Protein AF-A0A8T7AUR7-F1 (afdb_monomer)

Mean predicted aligned error: 11.09 Å

pLDDT: mean 82.65, std 18.81, range [36.84, 98.56]

Solvent-accessible surface area (backbone atoms only — not comparable to full-atom values): 12197 Å² total; per-residue (Å²): 140,86,83,81,87,82,91,83,81,82,84,88,81,82,84,83,84,85,82,80,75,78,78,76,76,76,65,77,78,70,82,73,89,80,56,56,43,88,73,95,77,74,77,69,62,75,55,56,85,79,80,75,74,42,98,52,52,41,35,62,73,36,51,54,46,54,72,27,88,85,34,69,39,46,52,40,41,44,40,88,71,46,95,90,40,87,84,54,75,25,43,64,58,56,56,70,70,45,58,90,55,70,42,17,21,46,42,43,24,39,45,24,21,40,30,9,34,77,54,65,42,33,49,31,26,42,48,17,13,52,18,28,42,48,30,18,60,74,69,64,44,65,68,41,42,52,49,17,53,51,15,42,47,38,24,55,73,77,24,44,88,29,51,44,73,48,65,92,48,94,92,48,76,72,45,76,43,57,41,44,60,55,44,51,41,52,40,65,41,10,50,84,79,68,71,34,70,56,78,52,96,68,86,73,128

Structure (mmCIF, N/CA/C/O backbone):
data_AF-A0A8T7AUR7-F1
#
_entry.id   AF-A0A8T7AUR7-F1
#
loop_
_atom_site.group_PDB
_atom_site.id
_atom_site.type_symbol
_atom_site.label_atom_id
_atom_site.label_alt_id
_atom_site.label_comp_id
_atom_site.label_asym_id
_atom_site.label_entity_id
_atom_site.label_seq_id
_atom_site.pdbx_PDB_ins_code
_atom_site.Cartn_x
_atom_site.Cartn_y
_atom_site.Cartn_z
_atom_site.occupancy
_atom_site.B_iso_or_equiv
_atom_site.auth_seq_id
_atom_site.auth_comp_id
_atom_site.auth_asym_id
_atom_site.auth_atom_id
_atom_site.pdbx_PDB_model_num
ATOM 1 N N . MET A 1 1 ? 93.039 -12.123 22.766 1.00 44.25 1 MET A N 1
ATOM 2 C CA . MET A 1 1 ? 93.072 -10.721 22.305 1.00 44.25 1 MET A CA 1
ATOM 3 C C . MET A 1 1 ? 91.759 -10.460 21.595 1.00 44.25 1 MET A C 1
ATOM 5 O O . MET A 1 1 ? 91.445 -11.161 20.645 1.00 44.25 1 MET A O 1
ATOM 9 N N . ALA A 1 2 ? 90.940 -9.590 22.174 1.00 40.03 2 ALA A N 1
ATOM 10 C CA . ALA A 1 2 ? 89.563 -9.324 21.791 1.00 40.03 2 ALA A CA 1
ATOM 11 C C . ALA A 1 2 ? 89.454 -7.909 21.220 1.00 40.03 2 ALA A C 1
ATOM 13 O O . ALA A 1 2 ? 90.001 -7.001 21.836 1.00 40.03 2 ALA A O 1
ATOM 14 N N . THR A 1 3 ? 88.697 -7.736 20.133 1.00 40.66 3 THR A N 1
ATOM 15 C CA . THR A 1 3 ? 88.066 -6.469 19.695 1.00 40.66 3 THR A CA 1
ATOM 16 C C . THR A 1 3 ? 87.130 -6.802 18.521 1.00 40.66 3 THR A C 1
ATOM 18 O O . THR A 1 3 ? 87.590 -7.223 17.471 1.00 40.66 3 THR A O 1
ATOM 21 N N . ARG A 1 4 ? 85.822 -6.981 18.755 1.00 39.09 4 ARG A N 1
ATOM 22 C CA . ARG A 1 4 ? 84.723 -5.984 18.774 1.00 39.09 4 ARG A CA 1
ATOM 23 C C . ARG A 1 4 ? 84.374 -5.374 17.406 1.00 39.09 4 ARG A C 1
ATOM 25 O O . ARG A 1 4 ? 85.155 -4.592 16.894 1.00 39.09 4 ARG A O 1
ATOM 32 N N . ASN A 1 5 ? 83.116 -5.633 17.007 1.00 39.44 5 ASN A N 1
ATOM 33 C CA . ASN A 1 5 ? 82.102 -4.697 16.484 1.00 39.44 5 ASN A CA 1
ATOM 34 C C . ASN A 1 5 ? 82.462 -3.888 15.217 1.00 39.44 5 ASN A C 1
ATOM 36 O O . ASN A 1 5 ? 83.485 -3.234 15.136 1.00 39.44 5 ASN A O 1
ATOM 40 N N . THR A 1 6 ? 81.588 -3.732 14.222 1.00 43.25 6 THR A N 1
ATOM 41 C CA . THR A 1 6 ? 80.224 -3.219 14.399 1.00 43.25 6 THR A CA 1
ATOM 42 C C . THR A 1 6 ? 79.434 -3.401 13.096 1.00 43.25 6 THR A C 1
ATOM 44 O O . THR A 1 6 ? 79.718 -2.725 12.114 1.00 43.25 6 THR A O 1
ATOM 47 N N . GLN A 1 7 ? 78.399 -4.241 13.089 1.00 43.78 7 GLN A N 1
ATOM 48 C CA . GLN A 1 7 ? 77.305 -4.120 12.121 1.00 43.78 7 GLN A CA 1
ATOM 49 C C . GLN A 1 7 ? 76.087 -3.616 12.893 1.00 43.78 7 GLN A C 1
ATOM 51 O O . GLN A 1 7 ? 75.248 -4.382 13.353 1.00 43.78 7 GLN A O 1
ATOM 56 N N . GLN A 1 8 ? 76.056 -2.302 13.128 1.00 46.59 8 GLN A N 1
ATOM 57 C CA . GLN A 1 8 ? 74.868 -1.610 13.613 1.00 46.59 8 GLN A CA 1
ATOM 58 C C . GLN A 1 8 ? 74.094 -1.066 12.418 1.00 46.59 8 GLN A C 1
ATOM 60 O O . GLN A 1 8 ? 74.515 -0.078 11.823 1.00 46.59 8 GLN A O 1
ATOM 65 N N . ARG A 1 9 ? 72.903 -1.611 12.168 1.00 42.97 9 ARG A N 1
ATOM 66 C CA . ARG A 1 9 ? 71.717 -0.776 11.955 1.00 42.97 9 ARG A CA 1
ATOM 67 C C . ARG A 1 9 ? 70.537 -1.389 12.704 1.00 42.97 9 ARG A C 1
ATOM 69 O O . ARG A 1 9 ? 70.333 -2.595 12.701 1.00 42.97 9 ARG A O 1
ATOM 76 N N . LYS A 1 10 ? 69.883 -0.510 13.455 1.00 42.94 10 LYS A N 1
ATOM 77 C CA . LYS A 1 10 ? 68.925 -0.753 14.531 1.00 42.94 10 LYS A CA 1
ATOM 78 C C . LYS A 1 10 ? 67.533 -1.081 13.965 1.00 42.94 10 LYS A C 1
ATOM 80 O O . LYS A 1 10 ? 67.092 -0.385 13.063 1.00 42.94 10 LYS A O 1
ATOM 85 N N . ASN A 1 11 ? 66.933 -2.134 14.524 1.00 42.47 11 ASN A N 1
ATOM 86 C CA . ASN A 1 11 ? 65.573 -2.350 15.058 1.00 42.47 11 ASN A CA 1
ATOM 87 C C . ASN A 1 11 ? 64.382 -1.444 14.663 1.00 42.47 11 ASN A C 1
ATOM 89 O O . ASN A 1 11 ? 64.552 -0.280 14.325 1.00 42.47 11 ASN A O 1
ATOM 93 N N . PHE A 1 12 ? 63.189 -2.001 14.949 1.00 39.59 12 PHE A N 1
ATOM 94 C CA . PHE A 1 12 ? 61.801 -1.488 14.888 1.00 39.59 12 PHE A CA 1
ATOM 95 C C . PHE A 1 12 ? 61.105 -1.796 13.547 1.00 39.59 12 PHE A C 1
ATOM 97 O O . PHE A 1 12 ? 61.653 -1.495 12.501 1.00 39.59 12 PHE A O 1
ATOM 104 N N . ALA A 1 13 ? 59.928 -2.421 13.458 1.00 36.84 13 ALA A N 1
ATOM 105 C CA . ALA A 1 13 ? 58.848 -2.696 14.407 1.00 36.84 13 ALA A CA 1
ATOM 106 C C . ALA A 1 13 ? 58.053 -3.930 13.884 1.00 36.84 13 ALA A C 1
ATOM 108 O O . ALA A 1 13 ? 58.031 -4.175 12.684 1.00 36.84 13 ALA A O 1
ATOM 109 N N . ALA A 1 14 ? 57.642 -4.866 14.742 1.00 41.53 14 ALA A N 1
ATOM 110 C CA . ALA A 1 14 ? 56.288 -4.985 15.305 1.00 41.53 14 ALA A CA 1
ATOM 111 C C . ALA A 1 14 ? 55.220 -5.568 14.345 1.00 41.53 14 ALA A C 1
ATOM 113 O O . ALA A 1 14 ? 54.896 -4.947 13.346 1.00 41.53 14 ALA A O 1
ATOM 114 N N . ILE A 1 15 ? 54.667 -6.725 14.758 1.00 45.38 15 ILE A N 1
ATOM 115 C CA . ILE A 1 15 ? 53.234 -7.112 14.740 1.00 45.38 15 ILE A CA 1
ATOM 116 C C . ILE A 1 15 ? 52.576 -7.121 13.339 1.00 45.38 15 ILE A C 1
ATOM 118 O O . ILE A 1 15 ? 52.410 -6.094 12.708 1.00 45.38 15 ILE A O 1
ATOM 122 N N . GLY A 1 16 ? 52.177 -8.251 12.753 1.00 43.00 16 GLY A N 1
ATOM 123 C CA . GLY A 1 16 ? 51.303 -9.270 13.330 1.00 43.00 16 GLY A CA 1
ATOM 124 C C . GLY A 1 16 ? 49.875 -9.088 12.792 1.00 43.00 16 GLY A C 1
ATOM 125 O O . GLY A 1 16 ? 49.163 -8.215 13.264 1.00 43.00 16 GLY A O 1
ATOM 126 N N . ILE A 1 17 ? 49.486 -9.958 11.849 1.00 47.47 17 ILE A N 1
ATOM 127 C CA . ILE A 1 17 ? 48.114 -10.261 11.385 1.00 47.47 17 ILE A CA 1
ATOM 128 C C . ILE A 1 17 ? 47.390 -9.135 10.617 1.00 47.47 17 ILE A C 1
ATOM 130 O O . ILE A 1 17 ? 46.747 -8.269 11.196 1.00 47.47 17 ILE A O 1
ATOM 134 N N . ALA A 1 18 ? 47.381 -9.246 9.284 1.00 43.88 18 ALA A N 1
ATOM 135 C CA . ALA A 1 18 ? 46.361 -8.632 8.434 1.00 43.88 18 ALA A CA 1
ATOM 136 C C . ALA A 1 18 ? 45.377 -9.726 7.985 1.00 43.88 18 ALA A C 1
ATOM 138 O O . ALA A 1 18 ? 45.603 -10.421 6.995 1.00 43.88 18 ALA A O 1
ATOM 139 N N . LEU A 1 19 ? 44.305 -9.911 8.756 1.00 47.12 19 LEU A N 1
ATOM 140 C CA . LEU A 1 19 ? 43.095 -10.600 8.311 1.00 47.12 19 LEU A CA 1
ATOM 141 C C . LEU A 1 19 ? 42.352 -9.635 7.379 1.00 47.12 19 LEU A C 1
ATOM 143 O O . LEU A 1 19 ? 41.666 -8.731 7.843 1.00 47.12 19 LEU A O 1
ATOM 147 N N . LEU A 1 20 ? 42.524 -9.797 6.066 1.00 45.78 20 LEU A N 1
ATOM 148 C CA . LEU A 1 20 ? 41.610 -9.205 5.093 1.00 45.78 20 LEU A CA 1
ATOM 149 C C . LEU A 1 20 ? 40.353 -10.070 5.057 1.00 45.78 20 LEU A C 1
ATOM 151 O O . LEU A 1 20 ? 40.276 -11.081 4.362 1.00 45.78 20 LEU A O 1
ATOM 155 N N . THR A 1 21 ? 39.379 -9.677 5.868 1.00 54.06 21 THR A N 1
ATOM 156 C CA . THR A 1 21 ? 37.997 -10.127 5.774 1.00 54.06 21 THR A CA 1
ATOM 157 C C . THR A 1 21 ? 37.486 -9.758 4.385 1.00 54.06 21 THR A C 1
ATOM 159 O O . THR A 1 21 ? 37.354 -8.579 4.055 1.00 54.06 21 THR A O 1
ATOM 162 N N . ALA A 1 22 ? 37.224 -10.762 3.550 1.00 49.53 22 ALA A N 1
ATOM 163 C CA . ALA A 1 22 ? 36.462 -10.577 2.328 1.00 49.53 22 ALA A CA 1
ATOM 164 C C . ALA A 1 22 ? 35.045 -10.154 2.733 1.00 49.53 22 ALA A C 1
ATOM 166 O O . ALA A 1 22 ? 34.242 -10.975 3.171 1.00 49.53 22 ALA A O 1
ATOM 167 N N . ILE A 1 23 ? 34.754 -8.859 2.637 1.00 57.03 23 ILE A N 1
ATOM 168 C CA . ILE A 1 23 ? 33.378 -8.377 2.641 1.00 57.03 23 ILE A CA 1
ATOM 169 C C . ILE A 1 23 ? 32.808 -8.844 1.305 1.00 57.03 23 ILE A C 1
ATOM 171 O O . ILE A 1 23 ? 33.043 -8.229 0.266 1.00 57.03 23 ILE A O 1
ATOM 175 N N . ALA A 1 24 ? 32.119 -9.983 1.322 1.00 48.81 24 ALA A N 1
ATOM 176 C CA . ALA A 1 24 ? 31.179 -10.307 0.271 1.00 48.81 24 ALA A CA 1
ATOM 177 C C . ALA A 1 24 ? 30.105 -9.220 0.329 1.00 48.81 24 ALA A C 1
ATOM 179 O O . ALA A 1 24 ? 29.212 -9.252 1.175 1.00 48.81 24 ALA A O 1
ATOM 180 N N . ILE A 1 25 ? 30.244 -8.217 -0.535 1.00 50.00 25 ILE A N 1
ATOM 181 C CA . ILE A 1 25 ? 29.136 -7.359 -0.919 1.00 50.00 25 ILE A CA 1
ATOM 182 C C . ILE A 1 25 ? 28.164 -8.320 -1.604 1.00 50.00 25 ILE A C 1
ATOM 184 O O . ILE A 1 25 ? 28.289 -8.604 -2.793 1.00 50.00 25 ILE A O 1
ATOM 188 N N . SER A 1 26 ? 27.240 -8.893 -0.835 1.00 46.28 26 SER A N 1
ATOM 189 C CA . SER A 1 26 ? 25.965 -9.316 -1.395 1.00 46.28 26 SER A CA 1
ATOM 190 C C . SER A 1 26 ? 25.278 -8.018 -1.791 1.00 46.28 26 SER A C 1
ATOM 192 O O . SER A 1 26 ? 24.540 -7.407 -1.025 1.00 46.28 26 SER A O 1
ATOM 194 N N . GLY A 1 27 ? 25.647 -7.516 -2.971 1.00 39.28 27 GLY A N 1
ATOM 195 C CA . GLY A 1 27 ? 24.818 -6.557 -3.666 1.00 39.28 27 GLY A CA 1
ATOM 196 C C . GLY A 1 27 ? 23.461 -7.222 -3.771 1.00 39.28 27 GLY A C 1
ATOM 197 O O . GLY A 1 27 ? 23.384 -8.359 -4.240 1.00 39.28 27 GLY A O 1
ATOM 198 N N . CYS A 1 28 ? 22.454 -6.546 -3.223 1.00 54.69 28 CYS A N 1
ATOM 199 C CA . CYS A 1 28 ? 21.046 -6.839 -3.421 1.00 54.69 28 CYS A CA 1
ATOM 200 C C . CYS A 1 28 ? 20.885 -7.333 -4.861 1.00 54.69 28 CYS A C 1
ATOM 202 O O . CYS A 1 28 ? 21.188 -6.582 -5.791 1.00 54.69 28 CYS A O 1
ATOM 204 N N . GLY A 1 29 ? 20.545 -8.612 -5.041 1.00 43.41 29 GLY A N 1
ATOM 205 C CA . GLY A 1 29 ? 20.167 -9.100 -6.356 1.00 43.41 29 GLY A CA 1
ATOM 206 C C . GLY A 1 29 ? 19.024 -8.208 -6.807 1.00 43.41 29 GLY A C 1
ATOM 207 O O . GLY A 1 29 ? 18.005 -8.142 -6.122 1.00 43.41 29 GLY A O 1
ATOM 208 N N . GLY A 1 30 ? 19.248 -7.439 -7.873 1.00 48.56 30 GLY A N 1
ATOM 209 C CA . GLY A 1 30 ? 18.165 -6.704 -8.504 1.00 48.56 30 GLY A CA 1
ATOM 210 C C . GLY A 1 30 ? 17.058 -7.693 -8.877 1.00 48.56 30 GLY A C 1
ATOM 211 O O . GLY A 1 30 ? 17.372 -8.866 -9.105 1.00 48.56 30 GLY A O 1
ATOM 212 N N . PRO A 1 31 ? 15.795 -7.248 -8.905 1.00 47.91 31 PRO A N 1
ATOM 213 C CA . PRO A 1 31 ? 14.685 -8.051 -9.397 1.00 47.91 31 PRO A CA 1
ATOM 214 C C . PRO A 1 31 ? 15.060 -8.902 -10.613 1.00 47.91 31 PRO A C 1
ATOM 216 O O . PRO A 1 31 ? 15.551 -8.378 -11.615 1.00 47.91 31 PRO A O 1
ATOM 219 N N . GLU A 1 32 ? 14.860 -10.218 -10.527 1.00 46.25 32 GLU A N 1
ATOM 220 C CA . GLU A 1 32 ? 14.844 -11.050 -11.727 1.00 46.25 32 GLU A CA 1
ATOM 221 C C . GLU A 1 32 ? 13.589 -10.688 -12.532 1.00 46.25 32 GLU A C 1
ATOM 223 O O . GLU A 1 32 ? 12.493 -10.561 -11.989 1.00 46.25 32 GLU A O 1
ATOM 228 N N . SER A 1 33 ? 13.775 -10.478 -13.833 1.00 48.38 33 SER A N 1
ATOM 229 C CA . SER A 1 33 ? 12.873 -9.760 -14.738 1.00 48.38 33 SER A CA 1
ATOM 230 C C . SER A 1 33 ? 11.604 -10.516 -15.167 1.00 48.38 33 SER A C 1
ATOM 232 O O . SER A 1 33 ? 11.103 -10.268 -16.260 1.00 48.38 33 SER A O 1
ATOM 234 N N . ASP A 1 34 ? 11.073 -11.427 -14.352 1.00 53.12 34 ASP A N 1
ATOM 235 C CA . ASP A 1 34 ? 9.785 -12.097 -14.614 1.00 53.12 34 ASP A CA 1
ATOM 236 C C . ASP A 1 34 ? 8.641 -11.382 -13.865 1.00 53.12 34 ASP A C 1
ATOM 238 O O . ASP A 1 34 ? 7.837 -11.972 -13.145 1.00 53.12 34 ASP A O 1
ATOM 242 N N . GLU A 1 35 ? 8.577 -10.057 -14.025 1.00 64.50 35 GLU A N 1
ATOM 243 C CA . GLU A 1 35 ? 7.750 -9.154 -13.212 1.00 64.50 35 GLU A CA 1
ATOM 244 C C . GLU A 1 35 ? 6.267 -9.091 -13.611 1.00 64.50 35 GLU A C 1
ATOM 246 O O . GLU A 1 35 ? 5.533 -8.257 -13.092 1.00 64.50 35 GLU A O 1
ATOM 251 N N . GLY A 1 36 ? 5.797 -9.961 -14.502 1.00 66.19 36 GLY A N 1
ATOM 252 C CA . GLY A 1 36 ? 4.479 -9.866 -15.132 1.00 66.19 36 GLY A CA 1
ATOM 253 C C . GLY A 1 36 ? 4.575 -9.441 -16.598 1.00 66.19 36 GLY A C 1
ATOM 254 O O . GLY A 1 36 ? 5.643 -9.446 -17.204 1.00 66.19 36 GLY A O 1
ATOM 255 N N . VAL A 1 37 ? 3.437 -9.111 -17.199 1.00 78.12 37 VAL A N 1
ATOM 256 C CA . VAL A 1 37 ? 3.318 -8.684 -18.592 1.00 78.12 37 VAL A CA 1
ATOM 257 C C . VAL A 1 37 ? 3.138 -7.172 -18.678 1.00 78.12 37 VAL A C 1
ATOM 259 O O . VAL A 1 37 ? 2.347 -6.577 -17.945 1.00 78.12 37 VAL A O 1
ATOM 262 N N . ASN A 1 38 ? 3.845 -6.547 -19.616 1.00 76.75 38 ASN A N 1
ATOM 263 C CA . ASN A 1 38 ? 3.591 -5.159 -19.985 1.00 76.75 38 ASN A CA 1
ATOM 264 C C . ASN A 1 38 ? 2.259 -5.096 -20.738 1.00 76.75 38 ASN A C 1
ATOM 266 O O . ASN A 1 38 ? 2.084 -5.774 -21.754 1.00 76.75 38 ASN A O 1
ATOM 270 N N . VAL A 1 39 ? 1.317 -4.294 -20.245 1.00 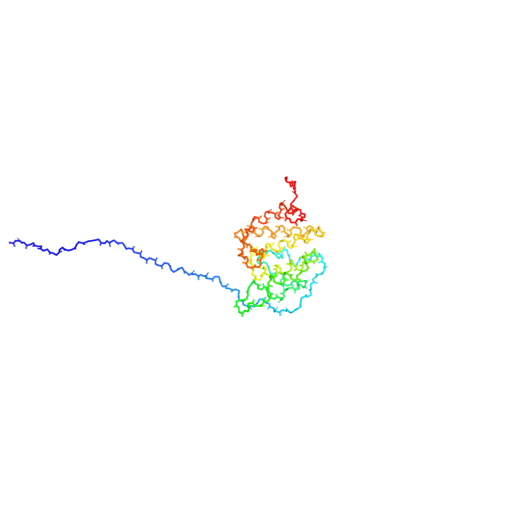71.25 39 VAL A N 1
ATOM 271 C CA . VAL A 1 39 ? -0.005 -4.120 -20.863 1.00 71.25 39 VAL A CA 1
ATOM 272 C C . VAL A 1 39 ? -0.226 -2.668 -21.264 1.00 71.25 39 VAL A C 1
ATOM 274 O O . VAL A 1 39 ? 0.299 -1.754 -20.638 1.00 71.25 39 VAL A O 1
ATOM 277 N N . THR A 1 40 ? -1.021 -2.457 -22.312 1.00 66.00 40 THR A N 1
ATOM 278 C CA . THR A 1 40 ? -1.371 -1.119 -22.813 1.00 66.00 40 THR A CA 1
ATOM 279 C C . THR A 1 40 ? -2.684 -0.584 -22.247 1.00 66.00 40 THR A C 1
ATOM 281 O O . THR A 1 40 ? -2.916 0.620 -22.300 1.00 66.00 40 THR A O 1
ATOM 284 N N . VAL A 1 41 ? -3.552 -1.458 -21.724 1.00 76.19 41 VAL A N 1
ATOM 285 C CA . VAL A 1 41 ? -4.843 -1.100 -21.123 1.00 76.19 41 VAL A CA 1
ATOM 286 C C . VAL A 1 41 ? -5.096 -2.005 -19.919 1.00 76.19 41 VAL A C 1
ATOM 288 O O . VAL A 1 41 ? -4.988 -3.225 -20.033 1.00 76.19 41 VAL A O 1
ATOM 291 N N . VAL A 1 42 ? -5.452 -1.398 -18.787 1.00 83.00 42 VAL A N 1
ATOM 292 C CA . VAL A 1 42 ? -5.928 -2.079 -17.578 1.00 83.00 42 VAL A CA 1
ATOM 293 C C . VAL A 1 42 ? -7.361 -1.622 -17.334 1.00 83.00 42 VAL A C 1
ATOM 295 O O . VAL A 1 42 ? -7.617 -0.422 -17.248 1.00 83.00 42 VAL A O 1
ATOM 298 N N . GLU A 1 43 ? -8.303 -2.560 -17.244 1.00 86.75 43 GLU A N 1
ATOM 299 C CA . GLU A 1 43 ? -9.670 -2.241 -16.826 1.00 86.75 43 GLU A CA 1
ATOM 300 C C . GLU A 1 43 ? -9.675 -2.013 -15.313 1.00 86.75 43 GLU A C 1
ATOM 302 O O . GLU A 1 43 ? -9.443 -2.936 -14.532 1.00 86.75 43 GLU A O 1
ATOM 307 N N . LEU A 1 44 ? -9.872 -0.760 -14.902 1.00 90.94 44 LEU A N 1
ATOM 308 C CA . LEU A 1 44 ? -9.833 -0.377 -13.495 1.00 90.94 44 LEU A CA 1
ATOM 309 C C . LEU A 1 44 ? -11.198 -0.598 -12.830 1.00 90.94 44 LEU A C 1
ATOM 311 O O . LEU A 1 44 ? -12.227 -0.310 -13.451 1.00 90.94 44 LEU A O 1
ATOM 315 N N . PRO A 1 45 ? -11.231 -1.050 -11.563 1.00 90.19 45 PRO A N 1
ATOM 316 C CA . PRO A 1 45 ? -12.453 -1.001 -10.778 1.00 90.19 45 PRO A CA 1
ATOM 317 C C . PRO A 1 45 ? -12.902 0.456 -10.623 1.00 90.19 45 PRO A C 1
ATOM 319 O O . PRO A 1 45 ? -12.077 1.352 -10.453 1.00 90.19 45 PRO A O 1
ATOM 322 N N . THR A 1 46 ? -14.212 0.682 -10.688 1.00 85.12 46 THR A N 1
ATOM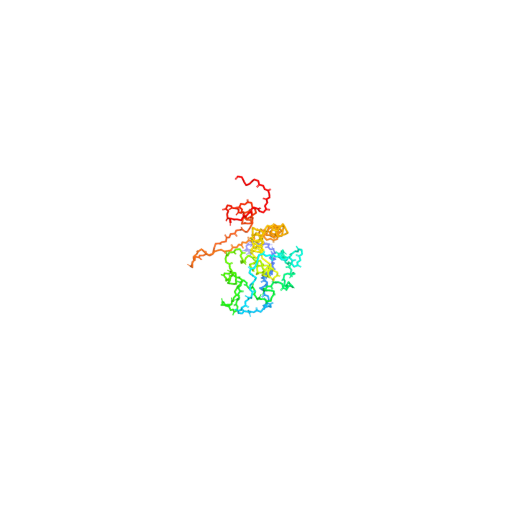 323 C CA . THR A 1 46 ? -14.824 2.017 -10.546 1.00 85.12 46 THR A CA 1
ATOM 324 C C . THR A 1 46 ? -15.594 2.177 -9.237 1.00 85.12 46 THR A C 1
ATOM 326 O O . THR A 1 46 ? -16.161 3.235 -8.982 1.00 85.12 46 THR A O 1
ATOM 329 N N . ASP A 1 47 ? -15.686 1.106 -8.452 1.00 91.69 47 ASP A N 1
ATOM 330 C CA . ASP A 1 47 ? -16.303 1.077 -7.133 1.00 91.69 47 ASP A CA 1
ATOM 331 C C . ASP A 1 47 ? -15.243 1.086 -6.021 1.00 91.69 47 ASP A C 1
ATOM 333 O O . ASP A 1 47 ? -14.046 0.903 -6.250 1.00 91.69 47 ASP A O 1
ATOM 337 N N . THR A 1 48 ? -15.721 1.263 -4.801 1.00 91.44 48 THR A N 1
ATOM 338 C CA . THR A 1 48 ? -14.950 1.379 -3.560 1.00 91.44 48 THR A CA 1
ATOM 339 C C . THR A 1 48 ? -15.084 0.140 -2.664 1.00 91.44 48 THR A C 1
ATOM 341 O O . THR A 1 48 ? -14.475 0.080 -1.599 1.00 91.44 48 THR A O 1
ATOM 344 N N . ILE A 1 49 ? -15.831 -0.887 -3.084 1.00 93.12 49 ILE A N 1
ATOM 345 C CA . ILE A 1 49 ? -16.089 -2.092 -2.289 1.00 93.12 49 ILE A CA 1
ATOM 346 C C . ILE A 1 49 ? -14.923 -3.063 -2.471 1.00 93.12 49 ILE A C 1
ATOM 348 O O . ILE A 1 49 ? -14.692 -3.564 -3.570 1.00 93.12 49 ILE A O 1
ATOM 352 N N . LEU A 1 50 ? -14.198 -3.377 -1.399 1.00 94.62 50 LEU A N 1
ATOM 353 C CA . LEU A 1 50 ? -13.052 -4.286 -1.452 1.00 94.62 50 LEU A CA 1
ATOM 354 C C . LEU A 1 50 ? -13.364 -5.637 -0.800 1.00 94.62 50 LEU A C 1
ATOM 356 O O . LEU A 1 50 ? -13.655 -5.705 0.391 1.00 94.62 50 LEU A O 1
ATOM 360 N N . ASN A 1 51 ? -13.185 -6.721 -1.556 1.00 94.44 51 ASN A N 1
ATOM 361 C CA . ASN A 1 51 ? -13.118 -8.070 -1.004 1.00 94.44 51 ASN A CA 1
ATOM 362 C C . ASN A 1 51 ? -11.653 -8.438 -0.736 1.00 94.44 51 ASN A C 1
ATOM 364 O O . ASN A 1 51 ? -10.825 -8.434 -1.643 1.00 94.44 51 ASN A O 1
ATOM 368 N N . LEU A 1 52 ? -11.312 -8.772 0.510 1.00 96.00 52 LEU A N 1
ATOM 369 C CA . LEU A 1 52 ? -9.955 -9.213 0.838 1.00 96.00 52 LEU A CA 1
ATOM 370 C C . LEU A 1 52 ? -9.731 -10.650 0.345 1.00 96.00 52 LEU A C 1
ATOM 372 O O . LEU A 1 52 ? -10.352 -11.584 0.853 1.00 96.00 52 LEU A O 1
ATOM 376 N N . ALA A 1 53 ? -8.806 -10.834 -0.601 1.00 95.25 53 ALA A N 1
ATOM 377 C CA . ALA A 1 53 ? -8.474 -12.144 -1.174 1.00 95.25 53 ALA A CA 1
ATOM 378 C C . ALA A 1 53 ? -7.996 -13.172 -0.133 1.00 95.25 53 ALA A C 1
ATOM 380 O O . ALA A 1 53 ? -8.245 -14.372 -0.257 1.00 95.25 53 ALA A O 1
ATOM 381 N N . CYS A 1 54 ? -7.304 -12.704 0.906 1.00 97.06 54 CYS A N 1
ATOM 382 C CA . CYS A 1 54 ? -6.900 -13.506 2.050 1.00 97.06 54 CYS A CA 1
ATOM 383 C C . CYS A 1 54 ? -6.729 -12.630 3.298 1.00 97.06 54 CYS A C 1
ATOM 385 O O . CYS A 1 54 ? -6.736 -11.402 3.218 1.00 97.06 54 CYS A O 1
ATOM 387 N N . VAL A 1 55 ? -6.548 -13.261 4.463 1.00 96.62 55 VAL A N 1
ATOM 388 C CA . VAL A 1 55 ? -6.408 -12.552 5.747 1.00 96.62 55 VAL A CA 1
ATOM 389 C C . VAL A 1 55 ? -5.229 -11.575 5.763 1.00 96.62 55 VAL A C 1
ATOM 391 O O . VAL A 1 55 ? -5.344 -10.500 6.342 1.00 96.62 55 VAL A O 1
ATOM 394 N N . ASP A 1 56 ? -4.122 -11.898 5.097 1.00 97.88 56 ASP A N 1
ATOM 395 C CA . ASP A 1 56 ? -2.884 -11.107 5.132 1.00 97.88 56 ASP A CA 1
ATOM 396 C C . ASP A 1 56 ? -2.640 -10.345 3.820 1.00 97.88 56 ASP A C 1
ATOM 398 O O . ASP A 1 56 ? -1.535 -9.875 3.562 1.00 97.88 56 ASP A O 1
ATOM 402 N N . VAL A 1 57 ? -3.674 -10.187 2.987 1.00 98.25 57 VAL A N 1
ATOM 403 C CA . VAL A 1 57 ? -3.548 -9.530 1.682 1.00 98.25 57 VAL A CA 1
ATOM 404 C C . VAL A 1 57 ? -2.980 -8.110 1.817 1.00 98.25 57 VAL A C 1
ATOM 406 O O . VAL A 1 57 ? -3.475 -7.298 2.600 1.00 98.25 57 VAL A O 1
ATOM 409 N N . GLY A 1 58 ? -1.921 -7.809 1.061 1.00 97.56 58 GLY A N 1
ATOM 410 C CA . GLY A 1 58 ? -1.241 -6.510 1.116 1.00 97.56 58 GLY A CA 1
ATOM 411 C C . GLY A 1 58 ? -0.384 -6.280 2.372 1.00 97.56 58 GLY A C 1
ATOM 412 O O . GLY A 1 58 ? 0.022 -5.145 2.634 1.00 97.56 58 GLY A O 1
ATOM 413 N N . ILE A 1 59 ? -0.106 -7.324 3.162 1.00 98.25 59 ILE A N 1
ATOM 414 C CA . ILE A 1 59 ? 0.740 -7.256 4.358 1.00 98.25 59 ILE A CA 1
ATOM 415 C C . ILE A 1 59 ? 2.079 -7.956 4.106 1.00 98.25 59 ILE A C 1
ATOM 417 O O . ILE A 1 59 ? 2.142 -9.152 3.838 1.00 98.25 59 ILE A O 1
ATOM 421 N N . ASN A 1 60 ? 3.173 -7.217 4.281 1.00 95.31 60 ASN A N 1
ATOM 422 C CA . ASN A 1 60 ? 4.553 -7.676 4.146 1.00 95.31 60 ASN A CA 1
ATOM 423 C C . ASN A 1 60 ? 4.766 -8.423 2.815 1.00 95.31 60 ASN A C 1
ATOM 425 O O . ASN A 1 60 ? 4.354 -7.918 1.776 1.00 95.31 60 ASN A O 1
ATOM 429 N N . ALA A 1 61 ? 5.410 -9.589 2.820 1.00 92.75 61 ALA A N 1
ATOM 430 C CA . ALA A 1 61 ? 5.690 -10.378 1.625 1.00 92.75 61 ALA A CA 1
ATOM 431 C C . ALA A 1 61 ? 4.546 -11.340 1.246 1.00 92.75 61 ALA A C 1
ATOM 433 O O . ALA A 1 61 ? 4.797 -12.337 0.572 1.00 92.75 61 ALA A O 1
ATOM 434 N N . GLU A 1 62 ? 3.314 -11.101 1.709 1.00 97.56 62 GLU A N 1
ATOM 435 C CA . GLU A 1 62 ? 2.185 -11.962 1.358 1.00 97.56 62 GLU A CA 1
ATOM 436 C C . GLU A 1 62 ? 1.788 -11.808 -0.116 1.00 97.56 62 GLU A C 1
ATOM 438 O O . GLU A 1 62 ? 1.725 -10.701 -0.653 1.00 97.56 62 GLU A O 1
ATOM 443 N N . THR A 1 63 ? 1.502 -12.935 -0.772 1.00 97.50 63 THR A N 1
ATOM 444 C CA . THR A 1 63 ? 1.384 -13.017 -2.236 1.00 97.50 63 THR A CA 1
ATOM 445 C C . THR A 1 63 ? -0.019 -13.318 -2.752 1.00 97.50 63 THR A C 1
ATOM 447 O O . THR A 1 63 ? -0.232 -13.216 -3.958 1.00 97.50 63 THR A O 1
ATOM 450 N N . CYS A 1 64 ? -1.004 -13.597 -1.889 1.00 97.56 64 CYS A N 1
ATOM 451 C CA . CYS A 1 64 ? -2.361 -13.977 -2.305 1.00 97.56 64 CYS A CA 1
ATOM 452 C C . CYS A 1 64 ? -3.059 -12.963 -3.234 1.00 97.56 64 CYS A C 1
ATOM 454 O O . CYS A 1 64 ? -3.948 -13.337 -3.995 1.00 97.56 64 CYS A O 1
ATOM 456 N N . ILE A 1 65 ? -2.638 -11.692 -3.226 1.00 97.56 65 ILE A N 1
ATOM 457 C CA . ILE A 1 65 ? -3.134 -10.659 -4.150 1.00 97.56 65 ILE A CA 1
ATOM 458 C C . ILE A 1 65 ? -2.863 -11.006 -5.627 1.00 97.56 65 ILE A C 1
ATOM 460 O O . ILE A 1 65 ? -3.587 -10.555 -6.511 1.00 97.56 65 ILE A O 1
ATOM 464 N N . LEU A 1 66 ? -1.835 -11.812 -5.916 1.00 96.62 66 LEU A N 1
ATOM 465 C CA . LEU A 1 66 ? -1.485 -12.254 -7.272 1.00 96.62 66 LEU A CA 1
ATOM 466 C C . LEU A 1 66 ? -2.453 -13.325 -7.808 1.00 96.62 66 LEU A C 1
ATOM 468 O O . LEU A 1 66 ? -2.580 -13.500 -9.023 1.00 96.62 66 LEU A O 1
ATOM 472 N N . ASP A 1 67 ? -3.171 -14.000 -6.910 1.00 96.62 67 ASP A N 1
ATOM 473 C CA . ASP A 1 67 ? -4.185 -15.002 -7.241 1.00 96.62 67 ASP A CA 1
ATOM 474 C C . ASP A 1 67 ? -5.613 -14.437 -7.212 1.00 96.62 67 ASP A C 1
ATOM 476 O O . ASP A 1 67 ? -6.552 -15.118 -7.635 1.00 96.62 67 ASP A O 1
ATOM 480 N N . ASP A 1 68 ? -5.787 -13.193 -6.757 1.00 97.06 68 ASP A N 1
ATOM 481 C CA . ASP A 1 68 ? -7.088 -12.537 -6.663 1.00 97.06 68 ASP A CA 1
ATOM 482 C C . ASP A 1 68 ? -7.678 -12.276 -8.065 1.00 97.06 68 ASP A C 1
ATOM 484 O O . ASP A 1 68 ? -7.096 -11.519 -8.850 1.00 97.06 68 ASP A O 1
ATOM 488 N N . PRO A 1 69 ? -8.833 -12.872 -8.421 1.00 95.12 69 PRO A N 1
ATOM 489 C CA . PRO A 1 69 ? -9.479 -12.609 -9.701 1.00 95.12 69 PRO A CA 1
ATOM 490 C C . PRO A 1 69 ? -10.012 -11.175 -9.842 1.00 95.12 69 PRO A C 1
ATOM 492 O O . PRO A 1 69 ? -10.204 -10.743 -10.977 1.00 95.12 69 PRO A O 1
ATOM 495 N N . GLU A 1 70 ? -10.251 -10.451 -8.744 1.00 95.56 70 GLU A N 1
ATOM 496 C CA . GLU A 1 70 ? -10.685 -9.047 -8.761 1.00 95.56 70 GLU A CA 1
ATOM 497 C C . GLU A 1 70 ? -9.515 -8.070 -8.961 1.00 95.56 70 GLU A C 1
ATOM 499 O O . GLU A 1 70 ? -9.744 -6.912 -9.307 1.00 95.56 70 GLU A O 1
ATOM 504 N N . ASN A 1 71 ? -8.266 -8.523 -8.795 1.00 96.62 71 ASN A N 1
ATOM 505 C CA . ASN A 1 71 ? -7.080 -7.692 -8.973 1.00 96.62 71 ASN A CA 1
ATOM 506 C C . ASN A 1 71 ? -6.753 -7.490 -10.467 1.00 96.62 71 ASN A C 1
ATOM 508 O O . ASN A 1 71 ? -6.251 -8.418 -11.116 1.00 96.62 71 ASN A O 1
ATOM 512 N N . PRO A 1 72 ? -6.912 -6.274 -11.025 1.00 95.25 72 PRO A N 1
ATOM 513 C CA . PRO A 1 72 ? -6.610 -6.018 -12.431 1.00 95.25 72 PRO A CA 1
ATOM 514 C C . PRO A 1 72 ? -5.097 -5.983 -12.721 1.00 95.25 72 PRO A C 1
ATOM 516 O O . PRO A 1 72 ? -4.685 -6.111 -13.873 1.00 95.25 72 PRO A O 1
ATOM 519 N N . PHE A 1 73 ? -4.253 -5.858 -11.690 1.00 95.38 73 PHE A N 1
ATOM 520 C CA . PHE A 1 73 ? -2.793 -5.808 -11.804 1.00 95.38 73 PHE A CA 1
ATOM 521 C C . PHE A 1 73 ? -2.108 -7.159 -11.570 1.00 95.38 73 PHE A C 1
ATOM 523 O O . PHE A 1 73 ? -0.894 -7.252 -11.741 1.00 95.38 73 PHE A O 1
ATOM 530 N N . ARG A 1 74 ? -2.850 -8.234 -11.258 1.00 94.25 74 ARG A N 1
ATOM 531 C CA . ARG A 1 74 ? -2.295 -9.560 -10.902 1.00 94.25 74 ARG A CA 1
ATOM 532 C C . ARG A 1 74 ? -1.221 -10.078 -11.867 1.00 94.25 74 ARG A C 1
ATOM 534 O O . ARG A 1 74 ? -0.247 -10.700 -11.448 1.00 94.25 74 ARG A O 1
ATOM 541 N N . PHE A 1 75 ? -1.360 -9.759 -13.155 1.00 90.62 75 PHE A N 1
ATOM 542 C CA . PHE A 1 75 ? -0.391 -10.098 -14.198 1.00 90.62 75 PHE A CA 1
ATOM 543 C C . PHE A 1 75 ? 0.371 -8.897 -14.751 1.00 90.62 75 PHE A C 1
ATOM 545 O O . PHE A 1 75 ? 1.320 -9.105 -15.487 1.00 90.62 75 PHE A O 1
ATOM 552 N N . VAL A 1 76 ? -0.018 -7.662 -14.440 1.00 90.19 76 VAL A N 1
ATOM 553 C CA . VAL A 1 76 ? 0.595 -6.443 -14.993 1.00 90.19 76 VAL A CA 1
ATOM 554 C C . VAL A 1 76 ? 1.935 -6.211 -14.335 1.00 90.19 76 VAL A C 1
ATOM 556 O O . VAL A 1 76 ? 1.969 -6.253 -13.114 1.00 90.19 76 VAL A O 1
ATOM 559 N N . ALA A 1 77 ? 3.001 -5.944 -15.088 1.00 88.50 77 ALA A N 1
ATOM 560 C CA . ALA A 1 77 ? 4.295 -5.604 -14.503 1.00 88.50 77 ALA A CA 1
ATOM 561 C C . ALA A 1 77 ? 4.235 -4.317 -13.665 1.00 88.50 77 ALA A C 1
ATOM 563 O O . ALA A 1 77 ? 3.589 -3.345 -14.045 1.00 88.50 77 ALA A O 1
ATOM 564 N N . THR A 1 78 ? 4.896 -4.324 -12.506 1.00 89.50 78 THR A N 1
ATOM 565 C CA . THR A 1 78 ? 4.920 -3.187 -11.566 1.00 89.50 78 THR A CA 1
ATOM 566 C C . THR A 1 78 ? 6.351 -2.833 -11.133 1.00 89.50 78 THR A C 1
ATOM 568 O O . THR A 1 78 ? 6.610 -2.780 -9.923 1.00 89.50 78 THR A O 1
ATOM 571 N N . PRO A 1 79 ? 7.295 -2.630 -12.074 1.00 87.12 79 PRO A N 1
ATOM 572 C CA . PRO A 1 79 ? 8.664 -2.264 -11.735 1.00 87.12 79 PRO A CA 1
ATOM 573 C C . PRO A 1 79 ? 8.697 -0.915 -11.020 1.00 87.12 79 PRO A C 1
ATOM 575 O O . PRO A 1 79 ? 7.938 0.005 -11.336 1.00 87.12 79 PRO A O 1
ATOM 578 N N . GLU A 1 80 ? 9.626 -0.766 -10.081 1.00 85.81 80 GLU A N 1
ATOM 579 C CA . GLU A 1 80 ? 9.992 0.556 -9.565 1.00 85.81 80 GLU A CA 1
ATOM 580 C C . GLU A 1 80 ? 10.815 1.341 -10.592 1.00 85.81 80 GLU A C 1
ATOM 582 O O . GLU A 1 80 ? 10.610 2.537 -10.775 1.00 85.81 80 GLU A O 1
ATOM 587 N N . PHE A 1 81 ? 11.714 0.642 -11.282 1.00 82.44 81 PHE A N 1
ATOM 588 C CA . PHE A 1 81 ? 12.544 1.148 -12.364 1.00 82.44 81 PHE A CA 1
ATOM 589 C C . PHE A 1 81 ? 12.937 -0.017 -13.274 1.00 82.44 81 PHE A C 1
ATOM 591 O O . PHE A 1 81 ? 13.149 -1.129 -12.788 1.00 82.44 81 PHE A O 1
ATOM 598 N N . ASN A 1 82 ? 13.096 0.234 -14.571 1.00 76.69 82 ASN A N 1
ATOM 599 C CA . ASN A 1 82 ? 13.603 -0.754 -15.513 1.00 76.69 82 ASN A CA 1
ATOM 600 C C . ASN A 1 82 ? 14.964 -0.308 -16.063 1.00 76.69 82 ASN A C 1
ATOM 602 O O . ASN A 1 82 ? 15.073 0.603 -16.876 1.00 76.69 82 ASN A O 1
ATOM 606 N N . VAL A 1 83 ? 16.025 -0.993 -15.629 1.00 75.94 83 VAL A N 1
ATOM 607 C CA . VAL A 1 83 ? 17.413 -0.690 -16.028 1.00 75.94 83 VAL A CA 1
ATOM 608 C C . VAL A 1 83 ? 17.696 -0.921 -17.513 1.00 75.94 83 VAL A C 1
ATOM 610 O O . VAL A 1 83 ? 18.708 -0.440 -18.018 1.00 75.94 83 VAL A O 1
ATOM 613 N N . ASN A 1 84 ? 16.846 -1.688 -18.197 1.00 77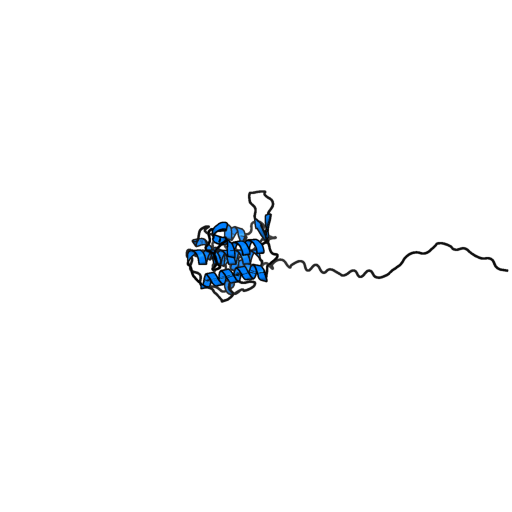.06 84 ASN A N 1
ATOM 614 C CA . ASN A 1 84 ? 17.016 -2.038 -19.603 1.00 77.06 84 ASN A CA 1
ATOM 615 C C . ASN A 1 84 ? 16.141 -1.188 -20.536 1.00 77.06 84 ASN A C 1
ATOM 617 O O . ASN A 1 84 ? 16.361 -1.222 -21.745 1.00 77.06 84 ASN A O 1
ATOM 621 N N . ASP A 1 85 ? 15.161 -0.467 -19.992 1.00 76.94 85 ASP A N 1
ATOM 622 C CA . ASP A 1 85 ? 14.213 0.361 -20.736 1.00 76.94 85 ASP A CA 1
ATOM 623 C C . ASP A 1 85 ? 13.721 1.497 -19.828 1.00 76.94 85 ASP A C 1
ATOM 625 O O . ASP A 1 85 ? 12.841 1.302 -18.993 1.00 76.94 85 ASP A O 1
ATOM 629 N N . GLU A 1 86 ? 14.339 2.671 -19.957 1.00 78.75 86 GLU A N 1
ATOM 630 C CA . GLU A 1 86 ? 14.043 3.843 -19.121 1.00 78.75 86 GLU A CA 1
ATOM 631 C C . GLU A 1 86 ? 12.645 4.430 -19.359 1.00 78.75 86 GLU A C 1
ATOM 633 O O . GLU A 1 86 ? 12.132 5.126 -18.486 1.00 78.75 86 GLU A O 1
ATOM 638 N N . ASP A 1 87 ? 12.027 4.105 -20.500 1.00 78.75 87 ASP A N 1
ATOM 639 C CA . ASP A 1 87 ? 10.672 4.518 -20.874 1.00 78.75 87 ASP A CA 1
ATOM 640 C C . ASP A 1 87 ? 9.619 3.451 -20.506 1.00 78.75 87 ASP A C 1
ATOM 642 O O . ASP A 1 87 ? 8.432 3.597 -20.820 1.00 78.75 87 ASP A O 1
ATOM 646 N N . ALA A 1 88 ? 10.030 2.339 -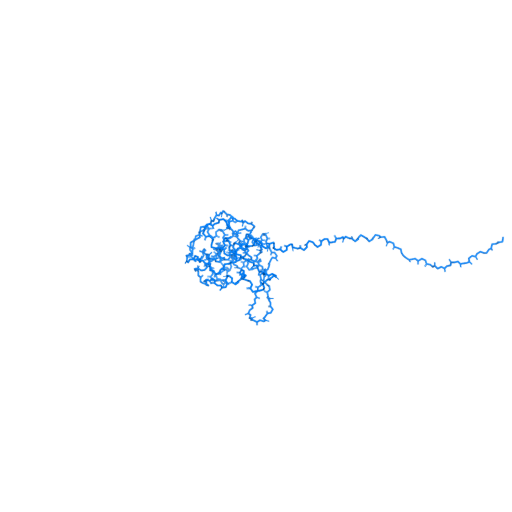19.881 1.00 78.31 88 ALA A N 1
ATOM 647 C CA . ALA A 1 88 ? 9.101 1.295 -19.480 1.00 78.31 88 ALA A CA 1
ATOM 648 C C . ALA A 1 88 ? 8.186 1.776 -18.354 1.00 78.31 88 ALA A C 1
ATOM 650 O O . ALA A 1 88 ? 8.635 2.341 -17.358 1.00 78.31 88 ALA A O 1
ATOM 651 N N . LEU A 1 89 ? 6.906 1.430 -18.491 1.00 83.38 89 LEU A N 1
ATOM 652 C CA . LEU A 1 89 ? 5.871 1.812 -17.546 1.00 83.38 89 LEU A CA 1
ATOM 653 C C . LEU A 1 89 ? 6.200 1.336 -16.120 1.00 83.38 89 LEU A C 1
ATOM 655 O O . LEU A 1 89 ? 6.295 0.136 -15.855 1.00 83.38 89 LEU A O 1
ATOM 659 N N . THR A 1 90 ? 6.335 2.281 -15.197 1.00 89.25 90 THR A N 1
ATOM 660 C CA . THR A 1 90 ? 6.633 2.032 -13.781 1.00 89.25 90 THR A CA 1
ATOM 661 C C . THR A 1 90 ? 5.367 1.956 -12.929 1.00 89.25 90 THR A C 1
ATOM 663 O O . THR A 1 90 ? 4.299 2.454 -13.296 1.00 89.25 90 THR A O 1
ATOM 666 N N . LYS A 1 91 ? 5.488 1.408 -11.712 1.00 91.12 91 LYS A N 1
ATOM 667 C CA . LYS A 1 91 ? 4.424 1.460 -10.692 1.00 91.12 91 LYS A CA 1
ATOM 668 C C . LYS A 1 91 ? 3.954 2.899 -10.410 1.00 91.12 91 LYS A C 1
ATOM 670 O O . LYS A 1 91 ? 2.776 3.116 -10.143 1.00 91.12 91 LYS A O 1
ATOM 675 N N . PHE A 1 92 ? 4.847 3.887 -10.506 1.00 91.81 92 PHE A N 1
ATOM 676 C CA . PHE A 1 92 ? 4.511 5.294 -10.276 1.00 91.81 92 PHE A CA 1
ATOM 677 C C . PHE A 1 92 ? 3.711 5.897 -11.428 1.00 91.81 92 PHE A C 1
ATOM 679 O O . PHE A 1 92 ? 2.755 6.630 -11.189 1.00 91.81 92 PHE A O 1
ATOM 686 N N . GLU A 1 93 ? 4.056 5.564 -12.670 1.00 90.50 93 GLU A N 1
ATOM 687 C CA . GLU A 1 93 ? 3.292 6.000 -13.841 1.00 90.50 93 GLU A CA 1
ATOM 688 C C . GLU A 1 93 ? 1.927 5.314 -13.902 1.00 90.50 93 GLU A C 1
ATOM 690 O O . GLU A 1 93 ? 0.929 5.964 -14.208 1.00 90.50 93 GLU A O 1
ATOM 695 N N . LEU A 1 94 ? 1.847 4.029 -13.539 1.00 92.12 94 LEU A N 1
ATOM 696 C CA . LEU A 1 94 ? 0.570 3.339 -13.343 1.00 92.12 94 LEU A CA 1
ATOM 697 C C . LEU A 1 94 ? -0.290 4.071 -12.309 1.00 92.12 94 LEU A C 1
ATOM 699 O O . LEU A 1 94 ? -1.454 4.354 -12.580 1.00 92.12 94 LEU A O 1
ATOM 703 N N . PHE A 1 95 ? 0.292 4.428 -11.160 1.00 93.44 95 PHE A N 1
ATOM 704 C CA . PHE A 1 95 ? -0.405 5.147 -10.096 1.00 93.44 95 PHE A CA 1
ATOM 705 C C . PHE A 1 95 ? -0.881 6.539 -10.536 1.00 93.44 95 PHE A C 1
ATOM 707 O O . PHE A 1 95 ? -2.016 6.913 -10.253 1.00 93.44 95 PHE A O 1
ATOM 714 N N . ALA A 1 96 ? -0.052 7.289 -11.268 1.00 91.75 96 ALA A N 1
ATOM 715 C CA . ALA A 1 96 ? -0.387 8.627 -11.759 1.00 91.75 96 ALA A CA 1
ATOM 716 C C . ALA A 1 96 ? -1.558 8.644 -12.760 1.00 91.75 96 ALA A C 1
ATOM 718 O O . ALA A 1 96 ? -2.188 9.684 -12.942 1.00 91.75 96 ALA A O 1
ATOM 719 N N . ASN A 1 97 ? -1.852 7.506 -13.397 1.00 90.44 97 ASN A N 1
ATOM 720 C CA . ASN A 1 97 ? -2.972 7.347 -14.327 1.00 90.44 97 ASN A CA 1
ATOM 721 C C . ASN A 1 97 ? -4.268 6.852 -13.659 1.00 90.44 97 ASN A C 1
ATOM 723 O O . ASN A 1 97 ? -5.291 6.736 -14.337 1.00 90.44 97 ASN A O 1
ATOM 727 N N . LEU A 1 98 ? -4.254 6.548 -12.357 1.00 92.69 98 LEU A N 1
ATOM 728 C CA . LEU A 1 98 ? -5.467 6.174 -11.628 1.00 92.69 98 LEU A CA 1
ATOM 729 C C . LEU A 1 98 ? -6.339 7.410 -11.343 1.00 92.69 98 LEU A C 1
ATOM 731 O O . LEU A 1 98 ? -5.812 8.523 -11.246 1.00 92.69 98 LEU A O 1
ATOM 735 N N . PRO A 1 99 ? -7.665 7.245 -11.159 1.00 91.62 99 PRO A N 1
ATOM 736 C CA . PRO A 1 99 ? -8.504 8.320 -10.641 1.00 91.62 99 PRO A CA 1
ATOM 737 C C . PRO A 1 99 ? -7.937 8.873 -9.324 1.00 91.62 99 PRO A C 1
ATOM 739 O O . PRO A 1 99 ? -7.524 8.120 -8.444 1.00 91.62 99 PRO A O 1
ATOM 742 N N . GLY A 1 100 ? -7.882 10.200 -9.201 1.00 86.56 100 GLY A N 1
ATOM 743 C CA . GLY A 1 100 ? -7.335 10.869 -8.014 1.00 86.56 100 GLY A CA 1
ATOM 744 C C . GLY A 1 100 ? -8.328 11.019 -6.857 1.00 86.56 100 GLY A C 1
ATOM 745 O O . GLY A 1 100 ? -7.932 11.464 -5.780 1.00 86.56 100 GLY A O 1
ATOM 746 N N . ASP A 1 101 ? -9.598 10.694 -7.094 1.00 86.94 101 ASP A N 1
ATOM 747 C CA . ASP A 1 101 ? -10.684 10.718 -6.116 1.00 86.94 101 ASP A CA 1
ATOM 748 C C . ASP A 1 101 ? -10.852 9.350 -5.423 1.00 86.94 101 ASP A C 1
ATOM 750 O O . ASP A 1 101 ? -10.052 8.426 -5.610 1.00 86.94 101 ASP A O 1
ATOM 754 N N . GLU A 1 102 ? -11.881 9.214 -4.587 1.00 84.62 102 GLU A N 1
ATOM 755 C CA . GLU A 1 102 ? -12.177 7.991 -3.839 1.00 84.62 102 GLU A CA 1
ATOM 756 C C . GLU A 1 102 ? -12.335 6.750 -4.733 1.00 84.62 102 GLU A C 1
ATOM 758 O O . GLU A 1 102 ? -11.971 5.647 -4.320 1.00 84.62 102 GLU A O 1
ATOM 763 N N . THR A 1 103 ? -12.776 6.914 -5.986 1.00 87.75 103 THR A N 1
ATOM 764 C CA . THR A 1 103 ? -12.993 5.793 -6.916 1.00 87.75 103 THR A CA 1
ATOM 765 C C . THR A 1 103 ? -11.686 5.137 -7.362 1.00 87.75 103 THR A C 1
ATOM 767 O O . THR A 1 103 ? -11.669 3.968 -7.746 1.00 87.75 103 THR A O 1
ATOM 770 N N . GLY A 1 104 ? -10.559 5.847 -7.251 1.00 92.94 104 GLY A N 1
ATOM 771 C CA . GLY A 1 104 ? -9.235 5.306 -7.547 1.00 92.94 104 GLY A CA 1
ATOM 772 C C . GLY A 1 104 ? -8.613 4.504 -6.406 1.00 92.94 104 GLY A C 1
ATOM 773 O O . GLY A 1 104 ? -7.626 3.800 -6.629 1.00 92.94 104 GLY A O 1
ATOM 774 N N . ALA A 1 105 ? -9.163 4.564 -5.187 1.00 95.12 105 ALA A N 1
ATOM 775 C CA . ALA A 1 105 ? -8.546 3.954 -4.009 1.00 95.12 105 ALA A CA 1
ATOM 776 C C . ALA A 1 105 ? -8.436 2.421 -4.118 1.00 95.12 105 ALA A C 1
ATOM 778 O O . ALA A 1 105 ? -7.424 1.846 -3.713 1.00 95.12 105 ALA A O 1
ATOM 779 N N . LYS A 1 106 ? -9.426 1.761 -4.737 1.00 97.06 106 LYS A N 1
ATOM 780 C CA . LYS A 1 106 ? -9.423 0.303 -4.957 1.00 97.06 106 LYS A CA 1
ATOM 781 C C . LYS A 1 106 ? -8.352 -0.107 -5.961 1.00 97.06 106 LYS A C 1
ATOM 783 O O . LYS A 1 106 ? -7.576 -1.026 -5.705 1.00 97.06 106 LYS A O 1
ATOM 788 N N . ALA A 1 107 ? -8.256 0.616 -7.075 1.00 97.06 107 ALA A N 1
ATOM 789 C CA . ALA A 1 107 ? -7.200 0.405 -8.057 1.00 97.06 107 ALA A CA 1
ATOM 790 C C . ALA A 1 107 ? -5.806 0.658 -7.454 1.00 97.06 107 ALA A C 1
ATOM 792 O O . ALA A 1 107 ? -4.890 -0.130 -7.680 1.00 97.06 107 ALA A O 1
ATOM 793 N N . ALA A 1 108 ? -5.659 1.708 -6.640 1.00 97.38 108 ALA A N 1
ATOM 794 C CA . ALA A 1 108 ? -4.410 2.017 -5.953 1.00 97.38 108 ALA A CA 1
ATOM 795 C C . ALA A 1 108 ? -4.017 0.905 -4.974 1.00 97.38 108 ALA A C 1
ATOM 797 O O . ALA A 1 108 ? -2.866 0.474 -4.980 1.00 97.38 108 ALA A O 1
ATOM 798 N N . PHE A 1 109 ? -4.970 0.384 -4.193 1.00 98.19 109 PHE A N 1
ATOM 799 C CA . PHE A 1 109 ? -4.729 -0.762 -3.320 1.00 98.19 109 PHE A CA 1
ATOM 800 C C . PHE A 1 109 ? -4.198 -1.956 -4.115 1.00 98.19 109 PHE A C 1
ATOM 802 O O . PHE A 1 109 ? -3.142 -2.484 -3.775 1.00 98.19 109 PHE A O 1
ATOM 809 N N . TYR A 1 110 ? -4.876 -2.340 -5.199 1.00 98.12 110 TYR A N 1
ATOM 810 C CA . TYR A 1 110 ? -4.449 -3.466 -6.023 1.00 98.12 110 TYR A CA 1
ATOM 811 C C . TYR A 1 110 ? -3.061 -3.270 -6.634 1.00 98.12 110 TYR A C 1
ATOM 813 O O . TYR A 1 110 ? -2.248 -4.196 -6.611 1.00 98.12 110 TYR A O 1
ATOM 821 N N . LEU A 1 111 ? -2.765 -2.073 -7.140 1.00 97.62 111 LEU A N 1
ATOM 822 C CA . LEU A 1 111 ? -1.459 -1.738 -7.701 1.00 97.62 111 LEU A CA 1
ATOM 823 C C . LE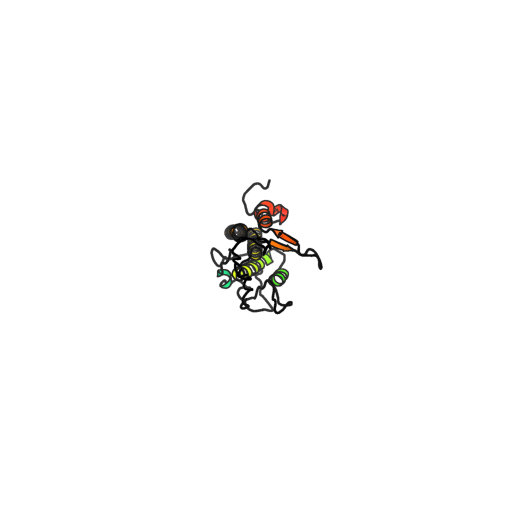U A 1 111 ? -0.350 -1.864 -6.649 1.00 97.62 111 LEU A C 1
ATOM 825 O O . LEU A 1 111 ? 0.615 -2.602 -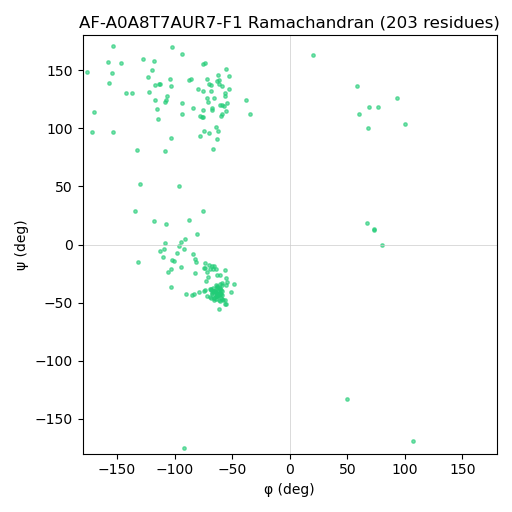6.852 1.00 97.62 111 LEU A O 1
ATOM 829 N N . TRP A 1 112 ? -0.495 -1.173 -5.516 1.00 98.12 112 TRP A N 1
ATOM 830 C CA . TRP A 1 112 ? 0.533 -1.138 -4.478 1.00 98.12 112 TRP A CA 1
ATOM 831 C C . TR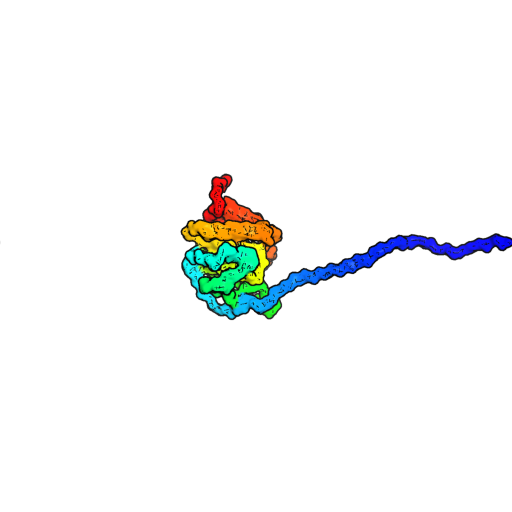P A 1 112 ? 0.696 -2.484 -3.776 1.00 98.12 112 TRP A C 1
ATOM 833 O O . TRP A 1 112 ? 1.829 -2.894 -3.536 1.00 98.12 112 TRP A O 1
ATOM 843 N N . ALA A 1 113 ? -0.396 -3.214 -3.531 1.00 98.25 113 ALA A N 1
ATOM 844 C CA . ALA A 1 113 ? -0.338 -4.556 -2.963 1.00 98.25 113 ALA A CA 1
ATOM 845 C C . ALA A 1 113 ? 0.323 -5.552 -3.929 1.00 98.25 113 ALA A C 1
ATOM 847 O O . ALA A 1 113 ? 1.103 -6.395 -3.496 1.00 98.25 113 ALA A O 1
ATOM 848 N N . THR A 1 114 ? 0.076 -5.435 -5.239 1.00 97.69 114 THR A N 1
ATOM 849 C CA . THR A 1 114 ? 0.763 -6.247 -6.259 1.00 97.69 114 THR A CA 1
ATOM 850 C C . THR A 1 114 ? 2.260 -5.941 -6.290 1.00 97.69 114 THR A C 1
ATOM 852 O O . THR A 1 114 ? 3.078 -6.863 -6.268 1.00 97.69 114 THR A O 1
ATOM 855 N N . ALA A 1 115 ? 2.630 -4.657 -6.286 1.00 96.62 115 ALA A N 1
ATOM 856 C CA . ALA A 1 115 ? 4.027 -4.241 -6.222 1.00 96.62 115 ALA A CA 1
ATOM 857 C C . ALA A 1 115 ? 4.700 -4.739 -4.934 1.00 96.62 115 ALA A C 1
ATOM 859 O O . ALA A 1 115 ? 5.817 -5.245 -4.985 1.00 96.62 115 ALA A O 1
ATOM 860 N N . GLN A 1 116 ? 3.999 -4.667 -3.800 1.00 97.25 116 GLN A N 1
ATOM 861 C CA . GLN A 1 116 ? 4.454 -5.168 -2.506 1.00 97.25 116 GLN A CA 1
ATOM 862 C C . GLN A 1 116 ? 4.660 -6.689 -2.507 1.00 97.25 116 GLN A C 1
ATOM 864 O O . GLN A 1 116 ? 5.669 -7.160 -1.994 1.00 97.25 116 GLN A O 1
ATOM 869 N N . ALA A 1 117 ? 3.741 -7.455 -3.099 1.00 96.75 117 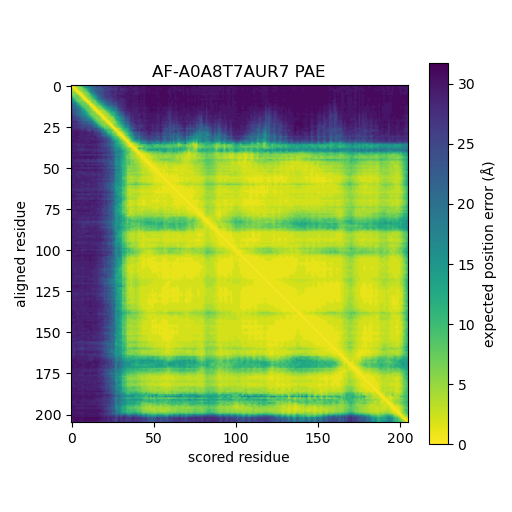ALA A N 1
ATOM 870 C CA . ALA A 1 117 ? 3.831 -8.913 -3.173 1.00 96.75 117 ALA A CA 1
ATOM 871 C C . ALA A 1 117 ? 5.030 -9.391 -4.006 1.00 96.75 117 ALA A C 1
ATOM 873 O O . ALA A 1 117 ? 5.635 -10.414 -3.691 1.00 96.75 117 ALA A O 1
ATOM 874 N N . ARG A 1 118 ? 5.385 -8.660 -5.069 1.00 93.69 118 ARG A N 1
ATOM 875 C CA . ARG A 1 118 ? 6.533 -9.000 -5.926 1.00 93.69 118 ARG A CA 1
ATOM 876 C C . ARG A 1 118 ? 7.849 -8.457 -5.388 1.00 93.69 118 ARG A C 1
ATOM 878 O O . ARG A 1 118 ? 8.849 -9.169 -5.376 1.00 93.69 118 ARG A O 1
ATOM 885 N N . PHE A 1 119 ? 7.833 -7.211 -4.921 1.00 92.44 119 PHE A N 1
ATOM 886 C CA . PHE A 1 119 ? 8.998 -6.484 -4.425 1.00 92.44 119 PHE A CA 1
ATOM 887 C C . PHE A 1 119 ? 8.665 -5.821 -3.090 1.00 92.44 119 PHE A C 1
ATOM 889 O O . PHE A 1 119 ? 8.348 -4.627 -3.045 1.00 92.44 119 PHE A O 1
ATOM 896 N N . PRO A 1 120 ? 8.729 -6.588 -1.986 1.00 95.31 120 PRO A N 1
ATOM 897 C CA . PRO A 1 120 ? 8.373 -6.073 -0.676 1.00 95.31 120 PRO A CA 1
ATOM 898 C C . PRO A 1 120 ? 9.271 -4.895 -0.285 1.00 95.31 120 PRO A C 1
ATOM 900 O O . PRO A 1 120 ? 10.491 -5.037 -0.172 1.00 95.31 120 PRO A O 1
ATOM 903 N N . SER A 1 121 ? 8.673 -3.728 -0.051 1.00 96.06 121 SER A N 1
ATOM 904 C CA . SER A 1 121 ? 9.388 -2.515 0.347 1.00 96.06 121 SER A CA 1
ATOM 905 C C . SER A 1 121 ? 8.539 -1.666 1.287 1.00 96.06 121 SER A C 1
ATOM 907 O O . SER A 1 121 ? 7.312 -1.737 1.280 1.00 96.06 121 SER A O 1
ATOM 909 N N . GLY A 1 122 ? 9.179 -0.825 2.103 1.00 97.44 122 GLY A N 1
ATOM 910 C CA . GLY A 1 122 ? 8.432 0.054 3.004 1.00 97.44 122 GLY A CA 1
ATOM 911 C C . GLY A 1 122 ? 7.512 1.013 2.259 1.00 97.44 122 GLY A C 1
ATOM 912 O O . GLY A 1 122 ? 6.397 1.258 2.707 1.00 97.44 122 GLY A O 1
ATOM 913 N N . GLU A 1 123 ? 7.953 1.518 1.108 1.00 96.56 123 GLU A N 1
ATOM 914 C CA . GLU A 1 123 ? 7.164 2.429 0.284 1.00 96.56 123 GLU A CA 1
ATOM 915 C C . GLU A 1 123 ? 5.918 1.740 -0.284 1.00 96.56 123 GLU A C 1
ATOM 917 O O . GLU A 1 123 ? 4.807 2.250 -0.131 1.00 96.56 123 GLU A O 1
ATOM 922 N N . ASN A 1 124 ? 6.086 0.546 -0.857 1.00 97.75 124 ASN A N 1
ATOM 923 C CA . ASN A 1 124 ? 4.974 -0.256 -1.361 1.00 97.75 124 ASN A CA 1
ATOM 924 C C . ASN A 1 124 ? 3.999 -0.617 -0.222 1.00 97.75 124 ASN A C 1
ATOM 926 O O . ASN A 1 124 ? 2.784 -0.463 -0.371 1.00 97.75 124 ASN A O 1
ATOM 930 N N . GLN A 1 125 ? 4.513 -1.014 0.949 1.00 98.56 125 GLN A N 1
ATOM 931 C CA . GLN A 1 125 ? 3.700 -1.292 2.134 1.00 98.56 125 GLN A CA 1
ATOM 932 C C . GLN A 1 125 ? 2.924 -0.056 2.616 1.00 98.56 125 GLN A C 1
ATOM 934 O O . GLN A 1 125 ? 1.745 -0.177 2.958 1.00 98.56 125 GLN A O 1
ATOM 939 N N . TYR A 1 126 ? 3.560 1.119 2.642 1.00 98.00 126 TYR A N 1
ATOM 940 C CA . TYR A 1 126 ? 2.942 2.373 3.075 1.00 98.00 126 TYR A CA 1
ATOM 941 C C . TYR A 1 126 ? 1.823 2.809 2.129 1.00 98.00 126 TYR A C 1
ATOM 943 O O . TYR A 1 126 ? 0.728 3.131 2.590 1.00 98.00 126 TYR A O 1
ATOM 951 N N . TYR A 1 127 ? 2.046 2.774 0.813 1.00 97.56 127 TYR A N 1
ATOM 952 C CA . TYR A 1 127 ? 1.000 3.134 -0.145 1.00 97.56 127 TYR A CA 1
ATOM 953 C C . TYR A 1 127 ? -0.125 2.094 -0.216 1.00 97.56 127 TYR A C 1
ATOM 955 O O . TYR A 1 127 ? -1.282 2.467 -0.430 1.00 97.56 127 TYR A O 1
ATOM 963 N N . THR A 1 128 ? 0.164 0.819 0.068 1.00 98.50 128 THR A N 1
ATOM 964 C CA . THR A 1 128 ? -0.874 -0.203 0.285 1.00 98.50 128 THR A CA 1
ATOM 965 C C . THR A 1 128 ? -1.749 0.161 1.488 1.00 98.50 128 THR A C 1
ATOM 967 O O . THR A 1 128 ? -2.975 0.181 1.376 1.00 98.50 128 THR A O 1
ATOM 970 N N . ALA A 1 129 ? -1.132 0.527 2.618 1.00 98.25 129 ALA A N 1
ATOM 971 C CA . ALA A 1 129 ? -1.842 0.938 3.829 1.00 98.25 129 ALA A CA 1
ATOM 972 C C . ALA A 1 129 ? -2.686 2.206 3.615 1.00 98.25 129 ALA A C 1
ATOM 974 O O . ALA A 1 129 ? -3.857 2.240 3.989 1.00 98.25 129 ALA A O 1
ATOM 975 N N . LEU A 1 130 ? -2.125 3.218 2.948 1.00 96.94 130 LEU A N 1
ATOM 976 C CA . LEU A 1 130 ? -2.828 4.461 2.626 1.00 96.94 130 LEU A CA 1
ATOM 977 C C . LEU A 1 130 ? -4.023 4.234 1.695 1.00 96.94 130 LEU A C 1
ATOM 979 O O . LEU A 1 130 ? -5.056 4.882 1.851 1.00 96.94 130 LEU A O 1
ATOM 983 N N . SER A 1 131 ? -3.906 3.311 0.741 1.00 97.50 131 SER A N 1
ATOM 984 C CA . SER A 1 131 ? -5.013 2.972 -0.158 1.00 97.50 131 SER A CA 1
ATOM 985 C C . SER A 1 131 ? -6.153 2.277 0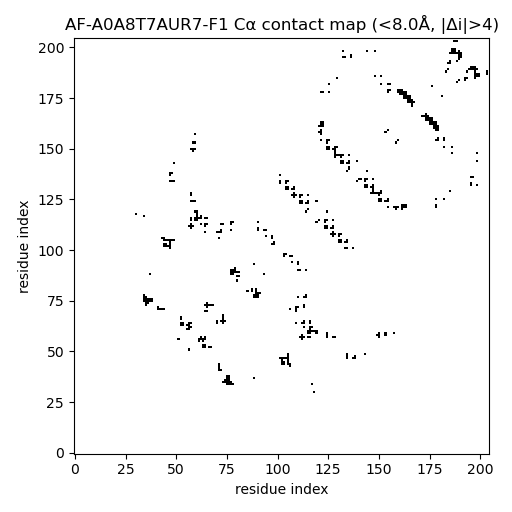.595 1.00 97.50 131 SER A C 1
ATOM 987 O O . SER A 1 131 ? -7.311 2.637 0.405 1.00 97.50 131 SER A O 1
ATOM 989 N N . LEU A 1 132 ? -5.834 1.356 1.515 1.00 97.88 132 LEU A N 1
ATOM 990 C CA . LEU A 1 132 ? -6.821 0.741 2.414 1.00 97.88 132 LEU A CA 1
ATOM 991 C C . LEU A 1 132 ? -7.491 1.774 3.330 1.00 97.88 132 LEU A C 1
ATOM 993 O O . LEU A 1 132 ? -8.698 1.714 3.537 1.00 97.88 132 LEU A O 1
ATOM 997 N N . HIS A 1 133 ? -6.732 2.744 3.847 1.00 96.88 133 HIS A N 1
ATOM 998 C CA . HIS A 1 133 ? -7.285 3.835 4.655 1.00 96.88 133 HIS A CA 1
ATOM 999 C C . HIS A 1 133 ? -8.302 4.649 3.853 1.00 96.88 133 HIS A C 1
ATOM 1001 O O . HIS A 1 133 ? -9.418 4.840 4.316 1.00 96.88 133 HIS A O 1
ATOM 1007 N N . ARG A 1 134 ? -7.965 5.054 2.625 1.00 95.31 134 ARG A N 1
ATOM 1008 C CA . ARG A 1 134 ? -8.898 5.773 1.740 1.00 95.31 134 ARG A CA 1
ATOM 1009 C C . ARG A 1 134 ? -10.160 4.970 1.426 1.00 95.31 134 ARG A C 1
ATOM 1011 O O . ARG A 1 134 ? -11.243 5.539 1.401 1.00 95.31 134 ARG A O 1
ATOM 1018 N N . LEU A 1 135 ? -10.032 3.659 1.214 1.00 95.88 135 LEU A N 1
ATOM 1019 C CA . LEU A 1 135 ? -11.189 2.783 1.005 1.00 95.88 135 LEU A CA 1
ATOM 1020 C C . LEU A 1 135 ? -12.093 2.724 2.235 1.00 95.88 135 LEU A C 1
ATOM 1022 O O . LEU A 1 135 ? -13.311 2.818 2.115 1.00 95.88 135 LEU A O 1
ATOM 1026 N N . TRP A 1 136 ? -11.502 2.592 3.422 1.00 95.56 136 TRP A N 1
ATOM 1027 C CA . TRP A 1 136 ? -12.272 2.627 4.658 1.00 95.56 136 TRP A CA 1
ATOM 1028 C C . TRP A 1 136 ? -12.930 3.993 4.891 1.00 95.56 136 TRP A C 1
ATOM 1030 O O . TRP A 1 136 ? -14.078 4.032 5.311 1.00 95.56 136 TRP A O 1
ATOM 1040 N N . ASP A 1 137 ? -12.244 5.096 4.600 1.00 94.06 137 ASP A N 1
ATOM 1041 C CA . ASP A 1 137 ? -12.806 6.446 4.722 1.00 94.06 137 ASP A CA 1
ATOM 1042 C C . ASP A 1 137 ? -14.038 6.639 3.818 1.00 94.06 137 ASP A C 1
ATOM 1044 O O . ASP A 1 137 ? -15.033 7.226 4.241 1.00 94.06 137 ASP A O 1
ATOM 1048 N N . ALA A 1 138 ? -14.009 6.065 2.610 1.00 92.94 138 ALA A N 1
ATOM 1049 C CA . ALA A 1 138 ? -15.126 6.109 1.670 1.00 92.94 138 ALA A CA 1
ATOM 1050 C C . ALA A 1 138 ? -16.318 5.221 2.090 1.00 92.94 138 ALA A C 1
ATOM 1052 O O . ALA A 1 138 ? -17.464 5.662 2.023 1.00 92.94 138 ALA A O 1
ATOM 1053 N N . GLU A 1 139 ? -16.064 3.984 2.537 1.00 92.25 139 GLU A N 1
ATOM 1054 C CA . GLU A 1 139 ? -17.120 2.971 2.735 1.00 92.25 139 GLU A CA 1
ATOM 1055 C C . GLU A 1 139 ? -17.500 2.703 4.196 1.00 92.25 139 GLU A C 1
ATOM 1057 O O . GLU A 1 139 ? -18.589 2.206 4.490 1.00 92.25 139 GLU A O 1
ATOM 1062 N N . GLY A 1 140 ? -16.600 2.981 5.135 1.00 93.06 140 GLY A N 1
ATOM 1063 C CA . GLY A 1 140 ? -16.780 2.702 6.557 1.00 93.06 140 GLY A CA 1
ATOM 1064 C C . GLY A 1 140 ? -16.686 1.222 6.952 1.00 93.06 140 GLY A C 1
ATOM 1065 O O . GLY A 1 140 ? -17.059 0.886 8.077 1.00 93.06 140 GLY A O 1
ATOM 1066 N N . ASP A 1 141 ? -16.190 0.330 6.084 1.00 95.06 141 ASP A N 1
ATOM 1067 C CA . ASP A 1 141 ? -16.070 -1.105 6.391 1.00 95.06 141 ASP A CA 1
ATOM 1068 C C . ASP A 1 141 ? -15.012 -1.369 7.492 1.00 95.06 141 ASP A C 1
ATOM 1070 O O . ASP A 1 141 ? -13.816 -1.134 7.275 1.00 95.06 141 ASP A O 1
ATOM 1074 N N . PRO A 1 142 ? -15.403 -1.894 8.673 1.00 95.00 142 PRO A N 1
ATOM 1075 C CA . PRO A 1 142 ? -14.468 -2.166 9.762 1.00 95.00 142 PRO A CA 1
ATOM 1076 C C . PRO A 1 142 ? -13.403 -3.217 9.414 1.00 95.00 142 PRO A C 1
ATOM 1078 O O . PRO A 1 142 ? -12.311 -3.169 9.974 1.00 95.00 142 PRO A O 1
ATOM 1081 N N . ILE A 1 143 ? -13.671 -4.142 8.486 1.00 96.06 143 ILE A N 1
ATOM 1082 C CA . ILE A 1 143 ? -12.679 -5.127 8.031 1.00 96.06 143 ILE A CA 1
ATOM 1083 C C . ILE A 1 143 ? -11.560 -4.420 7.259 1.00 96.06 143 ILE A C 1
ATOM 1085 O O . ILE A 1 143 ? -10.379 -4.701 7.474 1.00 96.06 143 ILE A O 1
ATOM 1089 N N . VAL A 1 144 ? -11.917 -3.462 6.400 1.00 97.00 144 VAL A N 1
ATOM 1090 C CA . VAL A 1 144 ? -10.946 -2.659 5.645 1.00 97.00 144 VAL A CA 1
ATOM 1091 C C . VAL A 1 144 ? -10.160 -1.741 6.585 1.00 97.00 144 VAL A C 1
ATOM 1093 O O . VAL A 1 144 ? -8.941 -1.638 6.443 1.00 97.00 144 VAL A O 1
ATOM 1096 N N . ARG A 1 145 ? -10.812 -1.154 7.601 1.00 96.06 145 ARG A N 1
ATOM 1097 C CA . ARG A 1 145 ? -10.143 -0.386 8.669 1.00 96.06 145 ARG A CA 1
ATOM 1098 C C . ARG A 1 145 ? -9.070 -1.206 9.378 1.00 96.06 145 ARG A C 1
ATOM 1100 O O . ARG A 1 145 ? -7.928 -0.763 9.515 1.00 96.06 145 ARG A O 1
ATOM 1107 N N . ASP A 1 146 ? -9.436 -2.404 9.827 1.00 96.50 146 ASP A N 1
ATOM 1108 C CA . ASP A 1 146 ? -8.525 -3.294 10.540 1.00 96.50 146 ASP A CA 1
ATOM 1109 C C . ASP A 1 146 ? -7.362 -3.719 9.637 1.00 96.50 146 ASP A C 1
ATOM 1111 O O . ASP A 1 146 ? -6.213 -3.761 10.087 1.00 96.50 146 ASP A O 1
ATOM 1115 N N . GLN A 1 147 ? -7.617 -3.953 8.346 1.00 98.12 147 GLN A N 1
ATOM 1116 C CA . GLN A 1 147 ? -6.561 -4.250 7.383 1.00 98.12 147 GLN A CA 1
ATOM 1117 C C . GLN A 1 147 ? -5.629 -3.054 7.149 1.00 98.12 147 GLN A C 1
ATOM 1119 O O . GLN A 1 147 ? -4.411 -3.239 7.128 1.00 98.12 147 GLN A O 1
ATOM 1124 N N . ALA A 1 148 ? -6.159 -1.830 7.049 1.00 97.69 148 ALA A N 1
ATOM 1125 C CA . ALA A 1 148 ? -5.360 -0.609 6.936 1.00 97.69 148 ALA A CA 1
ATOM 1126 C C . ALA A 1 148 ? -4.422 -0.442 8.143 1.00 97.69 148 ALA A C 1
ATOM 1128 O O . ALA A 1 148 ? -3.219 -0.227 7.983 1.00 97.69 148 ALA A O 1
ATOM 1129 N N . LEU A 1 149 ? -4.944 -0.631 9.361 1.00 96.88 149 LEU A N 1
ATOM 1130 C CA . LEU A 1 149 ? -4.152 -0.593 10.594 1.00 96.88 149 LEU A CA 1
ATOM 1131 C C . LEU A 1 149 ? -3.043 -1.648 10.603 1.00 96.88 149 LEU A C 1
ATOM 1133 O O . LEU A 1 149 ? -1.918 -1.362 11.017 1.00 96.88 149 LEU A O 1
ATOM 1137 N N . ARG A 1 150 ? -3.333 -2.870 10.152 1.00 97.81 150 ARG A N 1
ATOM 1138 C CA . ARG A 1 150 ? -2.332 -3.942 10.052 1.00 97.81 150 ARG A CA 1
ATOM 1139 C C . ARG A 1 150 ? -1.257 -3.620 9.019 1.00 97.81 150 ARG A C 1
ATOM 1141 O O . ARG A 1 150 ? -0.080 -3.847 9.290 1.00 97.81 150 ARG A O 1
ATOM 1148 N N . ALA A 1 151 ? -1.635 -3.040 7.883 1.00 98.31 151 ALA A N 1
ATOM 1149 C CA . ALA A 1 151 ? -0.699 -2.618 6.847 1.00 98.31 151 ALA A CA 1
ATOM 1150 C C . ALA A 1 151 ? 0.229 -1.503 7.353 1.00 98.31 151 ALA A C 1
ATOM 1152 O O . ALA A 1 151 ? 1.446 -1.597 7.192 1.00 98.31 151 ALA A O 1
ATOM 1153 N N . TYR A 1 152 ? -0.307 -0.505 8.061 1.00 97.94 152 TYR A N 1
ATOM 1154 C CA . TYR A 1 152 ? 0.510 0.528 8.700 1.00 97.94 152 TYR A CA 1
ATOM 1155 C C . TYR A 1 152 ? 1.426 -0.028 9.796 1.00 97.94 152 TYR A C 1
ATOM 1157 O O . TYR A 1 152 ? 2.598 0.338 9.862 1.00 97.94 152 TYR A O 1
ATOM 1165 N N . ARG A 1 153 ? 0.946 -0.957 10.631 1.00 97.00 153 ARG A N 1
ATOM 1166 C CA . ARG A 1 153 ? 1.809 -1.648 11.606 1.00 97.00 153 ARG A CA 1
ATOM 1167 C C . ARG A 1 153 ? 2.948 -2.392 10.919 1.00 97.00 153 ARG A C 1
ATOM 1169 O O . ARG A 1 153 ? 4.077 -2.300 11.384 1.00 97.00 153 ARG A O 1
ATOM 1176 N N . SER A 1 154 ? 2.692 -3.032 9.779 1.00 98.06 154 SER A N 1
ATOM 1177 C CA . SER A 1 154 ? 3.738 -3.685 8.985 1.00 98.06 154 SER A CA 1
ATOM 1178 C C . SER A 1 154 ? 4.813 -2.700 8.507 1.00 98.06 154 SER A C 1
ATOM 1180 O O . SER A 1 154 ? 5.989 -3.060 8.501 1.00 98.06 154 SER A O 1
ATOM 1182 N N . VAL A 1 155 ? 4.468 -1.439 8.195 1.00 98.25 155 VAL A N 1
ATOM 1183 C CA . VAL A 1 155 ? 5.479 -0.394 7.928 1.00 98.25 155 VAL A CA 1
ATOM 1184 C C . VAL A 1 155 ? 6.408 -0.228 9.133 1.00 98.25 155 VAL A C 1
ATOM 1186 O O . VAL A 1 155 ? 7.625 -0.231 8.979 1.00 98.25 155 VAL A O 1
ATOM 1189 N N . LEU A 1 156 ? 5.852 -0.129 10.341 1.00 96.94 156 LEU A N 1
ATOM 1190 C CA . LEU A 1 156 ? 6.628 0.084 11.566 1.00 96.94 156 LEU A CA 1
ATOM 1191 C C . LEU A 1 156 ? 7.408 -1.158 12.017 1.00 96.94 156 LEU A C 1
ATOM 1193 O O . LEU A 1 156 ? 8.471 -1.026 12.614 1.00 96.94 156 LEU A O 1
ATOM 1197 N N . GLU A 1 157 ? 6.894 -2.355 11.757 1.00 97.12 157 GLU A N 1
ATOM 1198 C CA . GLU A 1 157 ? 7.482 -3.607 12.239 1.00 97.12 157 GLU A CA 1
ATOM 1199 C C . GLU A 1 157 ? 8.505 -4.186 11.257 1.00 97.12 157 GLU A C 1
ATOM 1201 O O . GLU A 1 157 ? 9.582 -4.616 11.670 1.00 97.12 157 GLU A O 1
ATOM 1206 N N . ASN A 1 158 ? 8.195 -4.165 9.959 1.00 97.25 158 ASN A N 1
ATOM 1207 C CA . ASN A 1 158 ? 9.002 -4.810 8.921 1.00 97.25 158 ASN A CA 1
ATOM 1208 C C . ASN A 1 158 ? 9.852 -3.812 8.120 1.00 97.25 158 ASN A C 1
ATOM 1210 O O . ASN A 1 158 ? 10.864 -4.200 7.537 1.00 97.25 158 ASN A O 1
ATOM 1214 N N . TYR A 1 159 ? 9.479 -2.526 8.116 1.00 97.31 159 TYR A N 1
ATOM 1215 C CA . TYR A 1 159 ? 10.079 -1.495 7.259 1.00 97.31 159 TYR A CA 1
ATOM 1216 C C . TYR A 1 159 ? 10.404 -0.188 7.999 1.00 97.31 159 TYR A C 1
ATOM 1218 O O . TYR A 1 159 ? 10.417 0.886 7.401 1.00 97.31 159 TYR A O 1
ATOM 1226 N N . PHE A 1 160 ? 10.693 -0.265 9.303 1.00 95.50 160 PHE A N 1
ATOM 1227 C CA . PHE A 1 160 ? 10.804 0.905 10.187 1.00 95.50 160 PHE A CA 1
ATOM 1228 C C . PHE A 1 160 ? 11.729 2.019 9.664 1.00 95.50 160 PHE A C 1
ATOM 1230 O O . PHE A 1 160 ? 11.427 3.201 9.800 1.00 95.50 160 PHE A O 1
ATOM 1237 N N . GLY A 1 161 ? 12.872 1.643 9.082 1.00 94.56 161 GLY A N 1
ATOM 1238 C CA . GLY A 1 161 ? 13.879 2.578 8.567 1.00 94.56 161 GLY A CA 1
ATOM 1239 C C . GLY A 1 161 ? 13.697 2.972 7.100 1.00 94.56 161 GLY A C 1
ATOM 1240 O O . GLY A 1 161 ? 14.575 3.629 6.542 1.00 94.56 161 GLY A O 1
ATOM 1241 N N . SER A 1 162 ? 12.619 2.532 6.450 1.00 96.94 162 SER A N 1
ATOM 1242 C CA . SER A 1 162 ? 12.358 2.848 5.051 1.00 96.94 162 SER A CA 1
ATOM 1243 C C . SER A 1 162 ? 11.909 4.299 4.870 1.00 96.94 162 SER A C 1
ATOM 1245 O O . SER A 1 162 ? 11.384 4.952 5.774 1.00 96.94 162 SER A O 1
ATOM 1247 N N . VAL A 1 163 ? 12.121 4.798 3.659 1.00 96.25 163 VAL A N 1
ATOM 1248 C CA . VAL A 1 163 ? 11.761 6.151 3.237 1.00 96.25 163 VAL A CA 1
ATOM 1249 C C . VAL A 1 163 ? 10.930 6.080 1.960 1.00 96.25 163 VAL A C 1
ATOM 1251 O O . VAL A 1 163 ? 10.994 5.087 1.240 1.00 96.25 163 VAL A O 1
ATOM 1254 N N . THR A 1 164 ? 10.185 7.142 1.676 1.00 93.31 164 THR A N 1
ATOM 1255 C CA . THR A 1 164 ? 9.634 7.423 0.341 1.00 93.31 164 THR A CA 1
ATOM 1256 C C . THR A 1 164 ? 10.213 8.737 -0.170 1.00 93.31 164 THR A C 1
ATOM 1258 O O . THR A 1 164 ? 10.694 9.554 0.625 1.00 93.31 164 THR A O 1
ATOM 1261 N N . PHE A 1 165 ? 10.198 8.938 -1.484 1.00 89.94 165 PHE A N 1
ATOM 1262 C CA . PHE A 1 165 ? 10.787 10.105 -2.130 1.00 89.94 165 PHE A CA 1
ATOM 1263 C C . PHE A 1 165 ? 9.724 10.935 -2.841 1.00 89.94 165 PHE A C 1
ATOM 1265 O O . PHE A 1 165 ? 8.877 10.404 -3.551 1.00 89.94 165 PHE A O 1
ATOM 1272 N N . PHE A 1 166 ? 9.819 12.256 -2.703 1.00 82.94 166 PHE A N 1
ATOM 1273 C CA . PHE A 1 166 ? 8.984 13.195 -3.447 1.00 82.94 166 PHE A CA 1
ATOM 1274 C C . PHE A 1 166 ? 9.836 14.179 -4.240 1.00 82.94 166 PHE A C 1
ATOM 1276 O O . PHE A 1 166 ? 10.879 14.649 -3.775 1.00 82.94 166 PHE A O 1
ATOM 1283 N N . VAL A 1 167 ? 9.339 14.529 -5.424 1.00 82.31 167 VAL A N 1
ATOM 1284 C CA . VAL A 1 167 ? 9.860 15.603 -6.270 1.00 82.31 167 VAL A CA 1
ATOM 1285 C C . VAL A 1 167 ? 8.775 16.671 -6.359 1.00 82.31 167 VAL A C 1
ATOM 1287 O O . VAL A 1 167 ? 7.677 16.412 -6.842 1.00 82.31 167 VAL A O 1
ATOM 1290 N N . PHE A 1 168 ? 9.056 17.867 -5.844 1.00 77.94 168 PHE A N 1
ATOM 1291 C CA . PHE A 1 168 ? 8.044 18.925 -5.720 1.00 77.94 168 PHE A CA 1
ATOM 1292 C C . PHE A 1 168 ? 7.816 19.722 -7.010 1.00 77.94 168 PHE A C 1
ATOM 1294 O O . PHE A 1 168 ? 6.759 20.323 -7.185 1.00 77.94 168 PHE A O 1
ATOM 1301 N N . PHE A 1 169 ? 8.810 19.765 -7.893 1.00 82.50 169 PHE A N 1
ATOM 1302 C CA . PHE A 1 169 ? 8.745 20.407 -9.202 1.00 82.50 169 PHE A CA 1
ATOM 1303 C C . PHE A 1 169 ? 9.815 19.806 -10.114 1.00 82.50 169 PHE A C 1
ATOM 1305 O O . PHE A 1 169 ? 10.812 19.268 -9.629 1.00 82.50 169 PHE A O 1
ATOM 1312 N N . ASP A 1 170 ? 9.610 19.908 -11.425 1.00 82.31 170 ASP A N 1
ATOM 1313 C CA . ASP A 1 170 ? 10.551 19.383 -12.413 1.00 82.31 170 ASP A CA 1
ATOM 1314 C C . ASP A 1 170 ? 11.959 19.979 -12.219 1.00 82.31 170 ASP A C 1
ATOM 1316 O O . ASP A 1 170 ? 12.130 21.190 -12.054 1.00 82.31 170 ASP A O 1
ATOM 1320 N N . GLY A 1 171 ? 12.966 19.107 -12.172 1.00 82.81 171 GLY A N 1
ATOM 1321 C CA . GLY A 1 171 ? 14.356 19.458 -11.871 1.00 82.81 171 GLY A CA 1
ATOM 1322 C C . GLY A 1 171 ? 14.707 19.647 -10.385 1.00 82.81 171 GLY A C 1
ATOM 1323 O O . GLY A 1 171 ? 15.870 19.926 -10.084 1.00 82.81 171 GLY A O 1
ATOM 1324 N N . ALA A 1 172 ? 13.766 19.494 -9.443 1.00 87.25 172 ALA A N 1
ATOM 1325 C CA . ALA A 1 172 ? 14.088 19.479 -8.013 1.00 87.25 172 ALA A CA 1
ATOM 1326 C C . ALA A 1 172 ? 14.806 18.174 -7.614 1.00 87.25 172 ALA A C 1
ATOM 1328 O O . ALA A 1 172 ? 14.429 17.101 -8.093 1.00 87.25 172 ALA A O 1
ATOM 1329 N N . PRO A 1 173 ? 15.798 18.215 -6.701 1.00 87.44 173 PRO A N 1
ATOM 1330 C CA . PRO A 1 173 ? 16.335 16.989 -6.128 1.00 87.44 173 PRO A CA 1
ATOM 1331 C C . PRO A 1 173 ? 15.238 16.258 -5.331 1.00 87.44 173 PRO A C 1
ATOM 1333 O O . PRO A 1 173 ? 14.472 16.922 -4.623 1.00 87.44 173 PRO A O 1
ATOM 1336 N N . PRO A 1 174 ? 15.171 14.916 -5.392 1.00 88.12 174 PRO A N 1
ATOM 1337 C CA . PRO A 1 174 ? 14.251 14.150 -4.563 1.00 88.12 174 PRO A CA 1
ATOM 1338 C C . PRO A 1 174 ? 14.504 14.404 -3.076 1.00 88.12 174 PRO A C 1
ATOM 1340 O O . PRO A 1 174 ? 15.651 14.402 -2.620 1.00 88.12 174 PRO A O 1
ATOM 1343 N N . ILE A 1 175 ? 13.430 14.593 -2.315 1.00 90.88 175 ILE A N 1
ATOM 1344 C CA . ILE A 1 175 ? 13.477 14.705 -0.855 1.00 90.88 175 ILE A CA 1
ATOM 1345 C C . ILE A 1 175 ? 12.912 13.418 -0.269 1.00 90.88 175 ILE A C 1
ATOM 1347 O O . ILE A 1 175 ? 11.818 12.995 -0.642 1.00 90.88 175 ILE A O 1
ATOM 1351 N N . SER A 1 176 ? 13.663 12.799 0.642 1.00 93.12 176 SER A N 1
ATOM 1352 C CA . SER A 1 176 ? 13.217 11.608 1.354 1.00 93.12 176 SER A CA 1
ATOM 1353 C C . SER A 1 176 ? 12.430 11.968 2.607 1.00 93.12 176 SER A C 1
ATOM 1355 O O . SER A 1 176 ? 12.780 12.892 3.345 1.00 93.12 176 SER A O 1
ATOM 1357 N N . PHE A 1 177 ? 11.382 11.194 2.867 1.00 93.75 177 PHE A N 1
ATOM 1358 C CA . PHE A 1 177 ? 10.581 11.283 4.079 1.00 93.75 177 PHE A CA 1
ATOM 1359 C C . PHE A 1 177 ? 10.597 9.934 4.796 1.00 93.75 177 PHE A C 1
ATOM 1361 O O . PHE A 1 177 ? 10.369 8.904 4.154 1.00 93.75 177 PHE A O 1
ATOM 1368 N N . PRO A 1 178 ? 10.872 9.916 6.109 1.00 96.50 178 PRO A N 1
ATOM 1369 C CA . PRO A 1 178 ? 10.904 8.684 6.878 1.00 96.50 178 PRO A CA 1
ATOM 1370 C C . PRO A 1 178 ? 9.481 8.140 7.065 1.00 96.50 178 PRO A C 1
ATOM 1372 O O . PRO A 1 178 ? 8.571 8.849 7.504 1.00 96.50 178 PRO A O 1
ATOM 1375 N N . LEU A 1 179 ? 9.272 6.878 6.683 1.00 96.75 179 LEU A N 1
ATOM 1376 C CA . LEU A 1 179 ? 7.933 6.285 6.626 1.00 96.75 179 LEU A CA 1
ATOM 1377 C C . LEU A 1 179 ? 7.334 6.017 8.004 1.00 96.75 179 LEU A C 1
ATOM 1379 O O . LEU A 1 179 ? 6.113 5.977 8.127 1.00 96.75 179 LEU A O 1
ATOM 1383 N N . ASN A 1 180 ? 8.153 5.868 9.043 1.00 94.00 180 ASN A N 1
ATOM 1384 C CA . ASN A 1 180 ? 7.671 5.752 10.417 1.00 94.00 180 ASN A CA 1
ATOM 1385 C C . ASN A 1 180 ? 6.935 7.030 10.868 1.00 94.00 180 ASN A C 1
ATOM 1387 O O . ASN A 1 180 ? 5.866 6.928 11.466 1.00 94.00 180 ASN A O 1
ATOM 1391 N N . GLU A 1 181 ? 7.457 8.214 10.528 1.00 92.88 181 GLU A N 1
ATOM 1392 C CA . GLU A 1 181 ? 6.825 9.500 10.858 1.00 92.88 181 GLU A CA 1
ATOM 1393 C C . GLU A 1 181 ? 5.543 9.704 10.047 1.00 92.88 181 GLU A C 1
ATOM 1395 O O . GLU A 1 181 ? 4.504 10.042 10.607 1.00 92.88 181 GLU A O 1
ATOM 1400 N N . LEU A 1 182 ? 5.584 9.421 8.739 1.00 93.75 182 LEU A N 1
ATOM 1401 C CA . LEU A 1 182 ? 4.390 9.486 7.889 1.00 93.75 182 LEU A CA 1
ATOM 1402 C C . LEU A 1 182 ? 3.310 8.495 8.343 1.00 93.75 182 LEU A C 1
ATOM 1404 O O . LEU A 1 182 ? 2.127 8.814 8.318 1.00 93.75 182 LEU A O 1
ATOM 1408 N N . THR A 1 183 ? 3.701 7.304 8.791 1.00 94.19 183 THR A N 1
ATOM 1409 C CA . THR A 1 183 ? 2.764 6.312 9.330 1.00 94.19 183 THR A CA 1
ATOM 1410 C C . THR A 1 183 ? 2.124 6.801 10.624 1.00 94.19 183 THR A C 1
ATOM 1412 O O . THR A 1 183 ? 0.907 6.721 10.762 1.00 94.19 183 THR A O 1
ATOM 1415 N N . ALA A 1 184 ? 2.909 7.340 11.560 1.00 89.12 184 ALA A N 1
ATOM 1416 C CA . ALA A 1 184 ? 2.370 7.907 12.795 1.00 89.12 184 ALA A CA 1
ATOM 1417 C C . ALA A 1 184 ? 1.376 9.043 12.502 1.00 89.12 184 ALA A C 1
ATOM 1419 O O . ALA A 1 184 ? 0.283 9.072 13.070 1.00 89.12 184 ALA A O 1
ATOM 1420 N N . ASP A 1 185 ? 1.723 9.918 11.558 1.00 88.69 185 ASP A N 1
ATOM 1421 C CA . ASP A 1 185 ? 0.869 11.006 11.095 1.00 88.69 185 ASP A CA 1
ATOM 1422 C C . ASP A 1 185 ? -0.459 10.503 10.503 1.00 88.69 185 ASP A C 1
ATOM 1424 O O . ASP A 1 185 ? -1.524 10.988 10.879 1.00 88.69 185 ASP A O 1
ATOM 1428 N N . LYS A 1 186 ? -0.424 9.472 9.647 1.00 89.69 186 LYS A N 1
ATOM 1429 C CA . LYS A 1 186 ? -1.635 8.887 9.045 1.00 89.69 186 LYS A CA 1
ATOM 1430 C C . LYS A 1 186 ? -2.475 8.039 9.990 1.00 89.69 186 LYS A C 1
ATOM 1432 O O . LYS A 1 186 ? -3.652 7.850 9.716 1.00 89.69 186 LYS A O 1
ATOM 1437 N N . ILE A 1 187 ? -1.928 7.544 11.093 1.00 87.50 187 ILE A N 1
ATOM 1438 C CA . ILE A 1 187 ? -2.741 6.847 12.096 1.00 87.50 187 ILE A CA 1
ATOM 1439 C C . ILE A 1 187 ? -3.421 7.851 13.034 1.00 87.50 187 ILE A C 1
ATOM 1441 O O . ILE A 1 187 ? -4.584 7.654 13.368 1.00 87.50 187 ILE A O 1
ATOM 1445 N N . VAL A 1 188 ? -2.705 8.893 13.476 1.00 80.31 188 VAL A N 1
ATOM 1446 C CA . VAL A 1 188 ? -3.126 9.751 14.603 1.00 80.31 188 VAL A CA 1
ATOM 1447 C C . VAL A 1 188 ? -3.700 11.100 14.163 1.00 80.31 188 VAL A C 1
ATOM 1449 O O . VAL A 1 188 ? -4.629 11.599 14.788 1.00 80.31 188 VAL A O 1
ATOM 1452 N N . PHE A 1 189 ? -3.154 11.709 13.108 1.00 75.06 189 PHE A N 1
ATOM 1453 C CA . PHE A 1 189 ? -3.484 13.075 12.677 1.00 75.06 189 PHE A CA 1
ATOM 1454 C C . PHE A 1 189 ? -4.092 13.123 11.273 1.00 75.06 189 PHE A C 1
ATOM 1456 O O . PHE A 1 189 ? -4.094 14.173 10.625 1.00 75.06 189 PHE A O 1
ATOM 1463 N N . SER A 1 190 ? -4.627 11.998 10.798 1.00 77.00 190 SER A N 1
ATOM 1464 C CA . SER A 1 190 ? -5.088 11.824 9.421 1.00 77.00 190 SER A CA 1
ATOM 1465 C C . SER A 1 190 ? -6.117 12.857 8.976 1.00 77.00 190 SER A C 1
ATOM 1467 O O . SER A 1 190 ? -6.079 13.286 7.824 1.00 77.00 190 SER A O 1
ATOM 1469 N N . GLU A 1 191 ? -6.991 13.310 9.873 1.00 77.56 191 GLU A N 1
ATOM 1470 C CA . GLU A 1 191 ? -8.005 14.316 9.547 1.00 77.56 191 GLU A CA 1
ATOM 1471 C C . GLU A 1 191 ? -7.356 15.661 9.211 1.00 77.56 191 GLU A C 1
ATOM 1473 O O . GLU A 1 191 ? -7.735 16.329 8.252 1.00 77.56 191 GLU A O 1
ATOM 1478 N N . ILE A 1 192 ? -6.315 16.031 9.959 1.00 74.25 192 ILE A N 1
ATOM 1479 C CA . ILE A 1 192 ? -5.615 17.309 9.818 1.00 74.25 192 ILE A CA 1
ATOM 1480 C C . ILE A 1 192 ? -4.653 17.270 8.628 1.00 74.25 192 ILE A C 1
ATOM 1482 O O . ILE A 1 192 ? -4.536 18.248 7.890 1.00 74.25 192 ILE A O 1
ATOM 1486 N N . THR A 1 193 ? -3.944 16.158 8.437 1.00 77.69 193 THR A N 1
ATOM 1487 C CA . THR A 1 193 ? -2.830 16.084 7.477 1.00 77.69 193 THR A CA 1
ATOM 1488 C C . THR A 1 193 ? -3.170 15.385 6.169 1.00 77.69 193 THR A C 1
ATOM 1490 O O . THR A 1 193 ? -2.390 15.437 5.216 1.00 77.69 193 THR A O 1
ATOM 1493 N N . ALA A 1 194 ? -4.300 14.684 6.113 1.00 79.19 194 ALA A N 1
ATOM 1494 C CA . ALA A 1 194 ? -4.749 13.927 4.949 1.00 79.19 194 ALA A CA 1
ATOM 1495 C C . ALA A 1 194 ? -6.216 14.191 4.584 1.00 79.19 194 ALA A C 1
ATOM 1497 O O . ALA A 1 194 ? -6.616 13.810 3.488 1.00 79.19 194 ALA A O 1
ATOM 1498 N N . GLY A 1 195 ? -7.004 14.800 5.479 1.00 83.38 195 GLY A N 1
ATOM 1499 C CA . GLY A 1 195 ? -8.456 14.885 5.333 1.00 83.38 195 GLY A CA 1
ATOM 1500 C C . GLY A 1 195 ? -9.168 13.534 5.449 1.00 83.38 195 GLY A C 1
ATOM 1501 O O . GLY A 1 195 ? -10.291 13.430 4.979 1.00 83.38 195 GLY A O 1
ATOM 1502 N N . LEU A 1 196 ? -8.518 12.516 6.029 1.00 86.88 196 LEU A N 1
ATOM 1503 C CA . LEU A 1 196 ? -9.066 11.162 6.195 1.00 86.88 196 LEU A CA 1
ATOM 1504 C C . LEU A 1 196 ? -9.492 10.939 7.645 1.00 86.88 196 LEU A C 1
ATOM 1506 O O . LEU A 1 196 ? -8.762 11.343 8.553 1.00 86.88 196 LEU A O 1
ATOM 1510 N N . ALA A 1 197 ? -10.590 10.225 7.878 1.00 87.88 197 ALA A N 1
ATOM 1511 C CA . ALA A 1 197 ? -11.038 9.843 9.215 1.00 87.88 197 ALA A CA 1
ATOM 1512 C C . ALA A 1 197 ? -9.931 9.136 10.016 1.00 87.88 197 ALA A C 1
ATOM 1514 O O . ALA A 1 197 ? -9.120 8.393 9.457 1.00 87.88 197 ALA A O 1
ATOM 1515 N N . SER A 1 198 ? -9.881 9.357 11.332 1.00 88.00 198 SER A N 1
ATOM 1516 C CA . SER A 1 198 ? -8.874 8.726 12.200 1.00 88.00 198 SER A CA 1
ATOM 1517 C C . SER A 1 198 ? -9.040 7.206 12.279 1.00 88.00 198 SER A C 1
ATOM 1519 O O . SER A 1 198 ? -10.088 6.701 12.680 1.00 88.00 198 SER A O 1
ATOM 1521 N N . LEU A 1 199 ? -7.974 6.451 11.986 1.00 87.50 199 LEU A N 1
ATOM 1522 C CA . LEU A 1 199 ? -7.975 4.986 12.115 1.00 87.50 199 LEU A CA 1
ATOM 1523 C C . LEU A 1 199 ? -8.006 4.503 13.569 1.00 87.50 199 LEU A C 1
ATOM 1525 O O . LEU A 1 199 ? -8.306 3.335 13.809 1.00 87.50 199 LEU A O 1
ATOM 1529 N N . VAL A 1 200 ? -7.681 5.360 14.536 1.00 84.62 200 VAL A N 1
ATOM 1530 C CA . VAL A 1 200 ? -7.714 5.027 15.963 1.00 84.62 200 VAL A CA 1
ATOM 1531 C C . VAL A 1 200 ? -8.782 5.834 16.677 1.00 84.62 200 VAL A C 1
ATOM 1533 O O . VAL A 1 200 ? -8.939 7.033 16.454 1.00 84.62 200 VAL A O 1
ATOM 1536 N N . ASP A 1 201 ? -9.502 5.157 17.566 1.00 73.00 201 ASP A N 1
ATOM 1537 C CA . ASP A 1 201 ? -10.498 5.795 18.415 1.00 73.00 201 ASP A CA 1
ATOM 1538 C C . ASP A 1 201 ? -9.770 6.543 19.541 1.00 73.00 201 ASP A C 1
ATOM 1540 O O . ASP A 1 201 ? -9.163 5.932 20.424 1.00 73.00 201 ASP A O 1
ATOM 1544 N N . GLY A 1 202 ? -9.793 7.873 19.497 1.00 62.53 202 GLY A N 1
ATOM 1545 C CA . GLY A 1 202 ? -9.205 8.730 20.520 1.00 62.53 202 GLY A CA 1
ATOM 1546 C C . GLY A 1 202 ? -9.477 10.203 20.240 1.00 62.53 202 GLY A C 1
ATOM 1547 O O . GLY A 1 202 ? -9.580 10.598 19.082 1.00 62.53 202 GLY A O 1
ATOM 1548 N N . ASP A 1 203 ? -9.595 11.008 21.299 1.00 52.41 203 ASP A N 1
ATOM 1549 C CA . ASP A 1 203 ? -9.615 12.466 21.172 1.00 52.41 203 ASP A CA 1
ATOM 1550 C C . ASP A 1 203 ? -8.289 12.901 20.528 1.00 52.41 203 ASP A C 1
ATOM 1552 O O . ASP A 1 203 ? -7.219 12.777 21.132 1.00 52.41 203 ASP A O 1
ATOM 1556 N N . THR A 1 204 ? -8.343 13.380 19.286 1.00 53.41 204 THR A N 1
ATOM 1557 C CA . THR A 1 204 ? -7.245 14.145 18.693 1.00 53.41 204 THR A CA 1
ATOM 1558 C C . THR A 1 204 ? -7.017 15.368 19.587 1.00 53.41 204 THR A C 1
ATOM 1560 O O . THR A 1 204 ? -7.961 16.128 19.810 1.00 53.41 204 THR A O 1
ATOM 1563 N N . LEU A 1 205 ? -5.812 15.499 20.155 1.00 49.50 205 LEU A N 1
ATOM 1564 C CA . LEU A 1 205 ? -5.441 16.551 21.119 1.00 49.50 205 LEU A CA 1
ATOM 1565 C C . LEU A 1 205 ? -5.798 17.972 20.660 1.00 49.50 205 LEU A C 1
ATOM 1567 O O . LEU A 1 205 ? -5.556 18.284 19.472 1.00 49.50 205 LEU A O 1
#

Nearest PDB structures (foldseek):
  8qcb-assembly1_B  TM=6.341E-01  e=4.112E-01  Saccharomyces cerevisiae
  8gad-assembly1_B  TM=6.190E-01  e=2.338E+00  synthetic construct
  4mu9-assembly1_A  TM=8.577E-01  e=4.966E+00  Bacteroides thetaiotaomicron VPI-5482

Radius of gyration: 26.21 Å; Cα contacts (8 Å, |Δi|>4): 298; chains: 1; bounding box: 110×35×45 Å

Foldseek 3Di:
DDDDDDDDDDDDDDDDDDPPDPPPPPPPPPDDPQQADADPDFDAQQDLDDDQQDLQQLFAQDASLLVDPNQSCSRHGAACADPVDRPGDHLVNQLVPADPDLRRLRNQLSSLSSCCNRPNALVSLLSNLVSLQSSCQVPVDVSSLVNSVNSLVSSCPVVQAGWDWDDPDPPRDIDTDGSNVVSVCCQQVCCPPPVTDHSDPDPND

Sequence (205 aa):
MATRNTQQRKNFAAIGIALLTAIAISGCGGPESDEGVNVTVVELPTDTILNLACVDVGINAETCILDDPENPFRFVATPEFNVNDEDALTKFELFANLPGDETGAKAAFYLWATAQARFPSGENQYYTALSLHRLWDAEGDPIVRDQALRAYRSVLENYFGSVTFFVFFDGAPPISFPLNELTADKIVFSEITAGLASLVDGDTL

Secondary structure (DSSP, 8-state):
--------------------------------S---B--S------S-----SSTTTTSTT--GGGT-TT-TTTTB---S--TT-TTSPPHHHHHHTS-SSGGGHHHHHHHHHHHHHHS--HHHHHHHHHHHHHHHHHH--HHHHHHHHHHHHHHHHH-TT-EEEE--STTPPPEEEEHHHHHHHHHHSHHHHHS---SS-S---